Protein 4BTB (pdb70)

B-factor: mean 33.0, std 16.98, range [11.96, 115.43]

GO terms:
  GO:0004656 procollagen-proline 4-dioxygenase activity (F, IDA)
  GO:0004656 procollagen-proline 4-dioxygenase activity (F, TAS)
  GO:0005783 endoplasmic reticulum (C, TAS)
  GO:0005788 endoplasmic reticulum lumen (C, TAS)
  GO:0042802 identical protein binding (F, IPI)
  GO:0005515 protein binding (F, IPI)
  GO:0005783 endoplasmic reticulum (C, IDA)
  GO:0016020 membrane (C, HDA)

Foldseek 3Di:
DCVVVVVVLVVVVVVLVVVLVVLVVQLVVQVVVLVVVLVVVVVVVVVVVVVVPVDPDPPVVVVVVVCCVPPVVVVSVCSVPDHSCVRSVVSCVVSCVSDDDPVVVLVVLVVVVVVCVVVVPAPCCVAQQNDPPRRRHDHAALVSLCVSLVSCVVVVNLVSVLRSLVVSVVRVVVPGDDDDDNLVSLVSNLVSCVVVPPLVVSLVSLVVSCVVPVVPPVSVVVNVVSVVPVD/DDDDPDDDD

Structure (mmCIF, N/CA/C/O backbone):
data_4BTB
#
_entry.id   4BTB
#
_cell.length_a   76.930
_cell.length_b   53.043
_cell.length_c   79.928
_cell.angle_alpha   90.00
_cell.angle_beta   95.84
_cell.angle_gamma   90.00
#
_symmetry.space_group_name_H-M   'C 1 2 1'
#
loop_
_entity.id
_entity.type
_entity.pdbx_description
1 polymer 'PROLYL 4-HYDROXYLASE SUBUNIT ALPHA-1'
2 polymer 'POLY PROLINE PEPTIDE'
3 water water
#
loop_
_atom_site.group_PDB
_atom_site.id
_atom_site.type_symbol
_atom_site.label_atom_id
_atom_site.label_alt_id
_atom_site.label_comp_id
_atom_site.label_asym_id
_atom_site.label_entity_id
_atom_site.label_seq_id
_atom_site.pdbx_PDB_ins_code
_atom_site.Cartn_x
_atom_site.Cartn_y
_atom_site.Cartn_z
_atom_site.occupancy
_atom_site.B_iso_or_equiv
_atom_site.auth_seq_id
_atom_site.auth_comp_id
_atom_site.auth_asym_id
_atom_site.auth_atom_id
_atom_site.pdbx_PDB_model_num
ATOM 1 N N . PRO A 1 3 ? 32.603 55.917 35.442 1.00 62.25 2 PRO A N 1
ATOM 2 C CA . PRO A 1 3 ? 31.574 54.914 35.738 1.00 58.87 2 PRO A CA 1
ATOM 3 C C . PRO A 1 3 ? 30.592 55.407 36.799 1.00 60.56 2 PRO A C 1
ATOM 4 O O . PRO A 1 3 ? 29.451 55.759 36.497 1.00 59.30 2 PRO A O 1
ATOM 8 N N . GLY A 1 4 ? 31.035 55.427 38.046 1.00 57.84 3 GLY A N 1
ATOM 9 C CA . GLY A 1 4 ? 30.232 56.005 39.100 1.00 56.37 3 GLY A CA 1
ATOM 10 C C . GLY A 1 4 ? 30.644 57.447 39.309 1.00 54.18 3 GLY A C 1
ATOM 11 O O . GLY A 1 4 ? 30.359 58.038 40.356 1.00 49.89 3 GLY A O 1
ATOM 12 N N . PHE A 1 5 ? 31.318 58.019 38.312 1.00 41.88 4 PHE A N 1
ATOM 13 C CA . PHE A 1 5 ? 31.894 59.356 38.461 1.00 37.33 4 PHE A CA 1
ATOM 14 C C . PHE A 1 5 ? 30.858 60.447 38.774 1.00 31.03 4 PHE A C 1
ATOM 15 O O . PHE A 1 5 ? 30.995 61.196 39.739 1.00 33.00 4 PHE A O 1
ATOM 23 N N . PHE A 1 6 ? 29.835 60.540 37.937 1.00 37.45 5 PHE A N 1
ATOM 24 C CA . PHE A 1 6 ? 28.855 61.611 38.057 1.00 39.27 5 PHE A CA 1
ATOM 25 C C . PHE A 1 6 ? 27.995 61.437 39.289 1.00 42.20 5 PHE A C 1
ATOM 26 O O . PHE A 1 6 ? 27.576 62.416 39.907 1.00 49.46 5 PHE A O 1
ATOM 34 N N . THR A 1 7 ? 27.747 60.191 39.668 1.00 44.66 6 THR A N 1
ATOM 35 C CA . THR A 1 7 ? 27.044 59.939 40.917 1.00 50.98 6 THR A CA 1
ATOM 36 C C . THR A 1 7 ? 27.857 60.468 42.097 1.00 45.65 6 THR A C 1
ATOM 37 O O . THR A 1 7 ? 27.287 60.960 43.073 1.00 47.00 6 THR A O 1
ATOM 41 N N . SER A 1 8 ? 29.184 60.387 42.002 1.00 39.81 7 SER A N 1
ATOM 42 C CA . SER A 1 8 ? 30.056 60.852 43.087 1.00 41.72 7 SER A CA 1
ATOM 43 C C . SER A 1 8 ? 30.009 62.371 43.275 1.00 34.29 7 SER A C 1
ATOM 44 O O . SER A 1 8 ? 30.078 62.874 44.398 1.00 32.14 7 SER A O 1
ATOM 47 N N . ILE A 1 9 ? 29.886 63.103 42.176 1.00 33.56 8 ILE A N 1
ATOM 48 C CA . ILE A 1 9 ? 29.639 64.540 42.262 1.00 36.33 8 ILE A CA 1
ATOM 49 C C . ILE A 1 9 ? 28.356 64.806 43.049 1.00 35.73 8 ILE A C 1
ATOM 50 O O . ILE A 1 9 ? 28.326 65.643 43.969 1.00 25.96 8 ILE A O 1
ATOM 55 N N . GLY A 1 10 ? 27.295 64.085 42.687 1.00 29.83 9 GLY A N 1
ATOM 56 C CA . GLY A 1 10 ? 26.045 64.170 43.419 1.00 27.08 9 GLY A CA 1
ATOM 57 C C . GLY A 1 10 ? 26.270 63.926 44.903 1.00 27.75 9 GLY A C 1
ATOM 58 O O . GLY A 1 10 ? 25.692 64.627 45.755 1.00 26.80 9 GLY A O 1
ATOM 59 N N . GLN A 1 11 ? 27.122 62.948 45.219 1.00 24.52 10 GLN A N 1
ATOM 60 C CA . GLN A 1 11 ? 27.420 62.609 46.615 1.00 27.64 10 GLN A CA 1
ATOM 61 C C . GLN A 1 11 ? 28.054 63.751 47.394 1.00 21.35 10 GLN A C 1
ATOM 62 O O . GLN A 1 11 ? 27.685 63.997 48.539 1.00 25.13 10 GLN A O 1
ATOM 68 N N A MET A 1 12 ? 29.031 64.425 46.792 0.73 22.82 11 MET A N 1
ATOM 69 N N B MET A 1 12 ? 29.021 64.426 46.782 0.27 23.53 11 MET A N 1
ATOM 70 C CA A MET A 1 12 ? 29.742 65.494 47.497 0.73 23.64 11 MET A CA 1
ATOM 71 C CA B MET A 1 12 ? 29.740 65.495 47.465 0.27 24.14 11 MET A CA 1
ATOM 72 C C A MET A 1 12 ? 28.789 66.635 47.826 0.73 21.22 11 MET A C 1
ATOM 73 C C B MET A 1 12 ? 28.806 66.647 47.810 0.27 22.03 11 MET A C 1
ATOM 74 O O A MET A 1 12 ? 28.831 67.179 48.924 0.73 23.34 11 MET A O 1
ATOM 75 O O B MET A 1 12 ? 28.877 67.206 48.902 0.27 22.38 11 MET A O 1
ATOM 84 N N . THR A 1 13 ? 27.924 66.985 46.875 1.00 21.07 12 THR A N 1
ATOM 85 C CA . THR A 1 13 ? 26.891 67.990 47.117 1.00 19.01 12 THR A CA 1
ATOM 86 C C . THR A 1 13 ? 25.969 67.578 48.265 1.00 19.58 12 THR A C 1
ATOM 87 O O . THR A 1 13 ? 25.661 68.382 49.139 1.00 23.88 12 THR A O 1
ATOM 91 N N . ASP A 1 14 ? 25.536 66.326 48.280 1.00 19.44 13 ASP A N 1
ATOM 92 C CA . ASP A 1 14 ? 24.741 65.860 49.407 1.00 19.86 13 ASP A CA 1
ATOM 93 C C . ASP A 1 14 ? 25.525 65.973 50.727 1.00 19.48 13 ASP A C 1
ATOM 94 O O . ASP A 1 14 ? 24.967 66.350 51.760 1.00 24.05 13 ASP A O 1
ATOM 99 N N . LEU A 1 15 ? 26.814 65.659 50.691 1.00 19.29 14 LEU A N 1
ATOM 100 C CA . LEU A 1 15 ? 27.647 65.715 51.908 1.00 17.97 14 LEU A CA 1
ATOM 101 C C . LEU A 1 15 ? 27.764 67.132 52.461 1.00 18.39 14 LEU A C 1
ATOM 102 O O . LEU A 1 15 ? 27.740 67.345 53.663 1.00 16.61 14 LEU A O 1
ATOM 107 N N . ILE A 1 16 ? 27.876 68.104 51.570 1.00 18.31 15 ILE A N 1
ATOM 108 C CA . ILE A 1 16 ? 27.961 69.506 51.967 1.00 17.69 15 ILE A CA 1
ATOM 109 C C . ILE A 1 16 ? 26.720 69.911 52.759 1.00 19.22 15 ILE A C 1
ATOM 110 O O . ILE A 1 16 ? 26.803 70.618 53.767 1.00 22.50 15 ILE A O 1
ATOM 115 N N . HIS A 1 17 ? 25.560 69.438 52.328 1.00 17.52 16 HIS A N 1
ATOM 116 C CA . HIS A 1 17 ? 24.331 69.759 53.067 1.00 19.11 16 HIS A CA 1
ATOM 117 C C . HIS A 1 17 ? 24.207 68.953 54.349 1.00 19.63 16 HIS A C 1
ATOM 118 O O . HIS A 1 17 ? 23.731 69.452 55.373 1.00 19.19 16 HIS A O 1
ATOM 125 N N . THR A 1 18 ? 24.662 67.713 54.306 1.00 19.69 17 THR A N 1
ATOM 126 C CA . THR A 1 18 ? 24.721 66.913 55.519 1.00 21.10 17 THR A CA 1
ATOM 127 C C . THR A 1 18 ? 25.583 67.574 56.595 1.00 23.18 17 THR A C 1
ATOM 128 O O . THR A 1 18 ? 25.237 67.577 57.778 1.00 19.83 17 THR A O 1
ATOM 132 N N . GLU A 1 19 ? 26.716 68.125 56.186 1.00 18.19 18 GLU A N 1
ATOM 133 C CA . GLU A 1 19 ? 27.642 68.718 57.133 1.00 15.47 18 GLU A CA 1
ATOM 134 C C . GLU A 1 19 ? 27.018 69.953 57.779 1.00 17.09 18 GLU A C 1
ATOM 135 O O . GLU A 1 19 ? 27.207 70.209 58.965 1.00 16.36 18 GLU A O 1
ATOM 141 N N . LYS A 1 20 ? 26.262 70.721 57.003 1.00 14.37 19 LYS A N 1
ATOM 142 C CA . LYS A 1 20 ? 25.553 71.872 57.551 1.00 22.89 19 LYS A CA 1
ATOM 143 C C . LYS A 1 20 ? 24.606 71.421 58.672 1.00 21.55 19 LYS A C 1
ATOM 144 O O . LYS A 1 20 ? 24.533 72.068 59.726 1.00 19.21 19 LYS A O 1
ATOM 150 N N . ASP A 1 21 ? 23.913 70.301 58.457 1.00 20.18 20 ASP A N 1
ATOM 151 C CA . ASP A 1 21 ? 23.025 69.721 59.481 1.00 17.68 20 ASP A CA 1
ATOM 1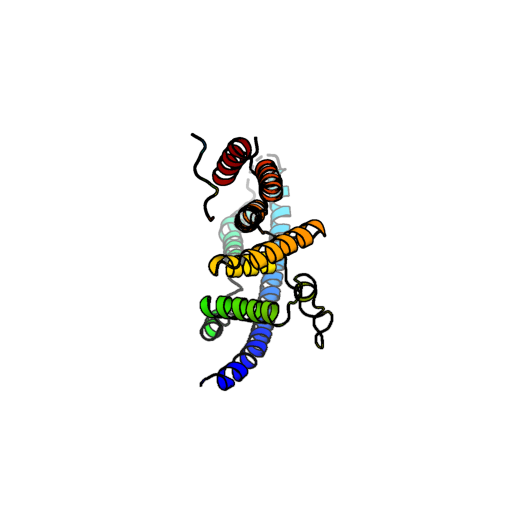52 C C . ASP A 1 21 ? 23.790 69.255 60.731 1.00 18.13 20 ASP A C 1
ATOM 153 O O . ASP A 1 21 ? 23.288 69.348 61.857 1.00 22.14 20 ASP A O 1
ATOM 158 N N . LEU A 1 22 ? 25.010 68.769 60.533 1.00 19.79 21 LEU A N 1
ATOM 159 C CA . LEU A 1 22 ? 25.830 68.360 61.672 1.00 19.60 21 LEU A CA 1
ATOM 160 C C . LEU A 1 22 ? 26.212 69.563 62.526 1.00 18.28 21 LEU A C 1
ATOM 161 O O . LEU A 1 22 ? 26.251 69.474 63.763 1.00 17.58 21 LEU A O 1
ATOM 166 N N . VAL A 1 23 ? 26.498 70.682 61.872 1.00 14.86 22 VAL A N 1
ATOM 167 C CA . VAL A 1 23 ? 26.809 71.912 62.590 1.00 14.92 22 VAL A CA 1
ATOM 168 C C . VAL A 1 23 ? 25.605 72.384 63.392 1.00 21.31 22 VAL A C 1
ATOM 169 O O . VAL A 1 23 ? 25.749 72.781 64.548 1.00 19.05 22 VAL A O 1
ATOM 173 N N . THR A 1 24 ? 24.415 72.285 62.807 1.00 17.16 23 THR A N 1
ATOM 174 C CA . THR A 1 24 ? 23.205 72.629 63.537 1.00 21.03 23 THR A CA 1
ATOM 175 C C . THR A 1 24 ? 23.070 71.785 64.792 1.00 24.87 23 THR A C 1
ATOM 176 O O . THR A 1 24 ? 22.822 72.310 65.893 1.00 21.32 23 THR A O 1
ATOM 180 N N . SER A 1 25 ? 23.273 70.481 64.625 1.00 20.58 24 SER A N 1
ATOM 181 C CA . SER A 1 25 ? 23.252 69.545 65.736 1.00 17.76 24 SER A CA 1
ATOM 182 C C . SER A 1 25 ? 24.345 69.865 66.770 1.00 19.81 24 SER A C 1
ATOM 183 O O . SER A 1 25 ? 24.097 69.840 67.982 1.00 19.39 24 SER A O 1
ATOM 186 N N . LEU A 1 26 ? 25.545 70.178 66.294 1.00 18.30 25 LEU A N 1
ATOM 187 C CA . LEU A 1 26 ? 26.647 70.542 67.186 1.00 18.66 25 LEU A CA 1
ATOM 188 C C . LEU A 1 26 ? 26.295 71.776 68.007 1.00 17.68 25 LEU A C 1
ATOM 189 O O . LEU A 1 26 ? 26.601 71.843 69.208 1.00 16.74 25 LEU A O 1
ATOM 194 N N . LYS A 1 27 ? 25.677 72.762 67.364 1.00 13.54 26 LYS A N 1
ATOM 195 C CA . LYS A 1 27 ? 25.271 73.978 68.066 1.00 20.26 26 LYS A CA 1
ATOM 196 C C . LYS A 1 27 ? 24.191 73.706 69.125 1.00 21.23 26 LYS A C 1
ATOM 197 O O . LYS A 1 27 ? 24.158 74.363 70.175 1.00 21.24 26 LYS A O 1
ATOM 203 N N . ASP A 1 28 ? 23.317 72.741 68.859 1.00 18.14 27 ASP A N 1
ATOM 204 C CA . ASP A 1 28 ? 22.333 72.323 69.858 1.00 17.67 27 ASP A CA 1
ATOM 205 C C . ASP A 1 28 ? 23.021 71.692 71.064 1.00 17.46 27 ASP A C 1
ATOM 206 O O . ASP A 1 28 ? 22.671 71.978 72.214 1.00 17.08 27 ASP A O 1
ATOM 211 N N . TYR A 1 29 ? 23.992 70.824 70.801 1.00 16.00 28 TYR A N 1
ATOM 212 C CA . TYR A 1 29 ? 24.788 70.217 71.866 1.00 17.05 28 TYR A CA 1
ATOM 213 C C . TYR A 1 29 ? 25.463 71.280 72.722 1.00 16.31 28 TYR A C 1
ATOM 214 O O . TYR A 1 29 ? 25.447 71.216 73.959 1.00 17.01 28 TYR A O 1
ATOM 223 N N . ILE A 1 30 ? 26.060 72.268 72.069 1.00 13.95 29 ILE A N 1
ATOM 224 C CA . ILE A 1 30 ? 26.719 73.355 72.794 1.00 13.77 29 ILE A CA 1
ATOM 225 C C . ILE A 1 30 ? 25.752 74.073 73.747 1.00 20.71 29 ILE A C 1
ATOM 226 O O . ILE A 1 30 ? 26.071 74.279 74.924 1.00 18.62 29 ILE A O 1
ATOM 231 N N . LYS A 1 31 ? 24.567 74.434 73.255 1.00 19.51 30 LYS A N 1
ATOM 232 C CA . LYS A 1 31 ? 23.589 75.112 74.104 1.00 21.92 30 LYS A CA 1
ATOM 233 C C . LYS A 1 31 ? 23.214 74.261 75.317 1.00 18.32 30 LYS A C 1
ATOM 234 O O . LYS A 1 31 ? 23.097 74.775 76.446 1.00 18.59 30 LYS A O 1
ATOM 240 N N . ALA A 1 32 ? 23.035 72.962 75.086 1.00 13.83 31 ALA A N 1
ATOM 241 C CA . ALA A 1 32 ? 22.683 72.034 76.155 1.00 19.36 31 ALA A CA 1
ATOM 242 C C . ALA A 1 32 ? 23.790 71.939 77.223 1.00 20.51 31 ALA A C 1
ATOM 243 O O . ALA A 1 32 ? 23.505 71.947 78.446 1.00 15.44 31 ALA A O 1
ATOM 245 N N . GLU A 1 33 ? 25.043 71.859 76.779 1.00 16.98 32 GLU A N 1
ATOM 246 C CA . GLU A 1 33 ? 26.182 71.844 77.703 1.00 19.93 32 GLU A CA 1
ATOM 247 C C . GLU A 1 33 ? 26.339 73.161 78.444 1.00 16.62 32 GLU A C 1
ATOM 248 O O . GLU A 1 33 ? 26.632 73.166 79.645 1.00 16.86 32 GLU A O 1
ATOM 254 N N . GLU A 1 34 ? 26.164 74.281 77.744 1.00 15.74 33 GLU A N 1
ATOM 255 C CA . GLU A 1 34 ? 26.250 75.602 78.387 1.00 20.17 33 GLU A CA 1
ATOM 256 C C . GLU A 1 34 ? 25.223 75.727 79.505 1.00 17.29 33 GLU A C 1
ATOM 257 O O . GLU A 1 34 ? 25.509 76.241 80.610 1.00 15.56 33 GLU A O 1
ATOM 263 N N . ASP A 1 35 ? 24.012 75.278 79.212 1.00 13.36 34 ASP A N 1
ATOM 264 C CA . ASP A 1 35 ? 22.926 75.321 80.192 1.00 19.15 34 ASP A CA 1
ATOM 265 C C . ASP A 1 35 ? 23.214 74.434 81.409 1.00 19.47 34 ASP A C 1
ATOM 266 O O . ASP A 1 35 ? 22.990 74.838 82.551 1.00 19.61 34 ASP A O 1
ATOM 271 N N . LYS A 1 36 ? 23.725 73.236 81.159 1.00 17.68 35 LYS A N 1
ATOM 272 C CA . LYS A 1 36 ? 24.083 72.307 82.229 1.00 20.20 35 LYS A CA 1
ATOM 273 C C . LYS A 1 36 ? 25.189 72.908 83.078 1.00 19.07 35 LYS A C 1
ATOM 274 O O . LYS A 1 36 ? 25.128 72.877 84.306 1.00 14.68 35 LYS A O 1
ATOM 280 N N . LEU A 1 37 ? 26.201 73.467 82.420 1.00 15.43 36 LEU A N 1
ATOM 281 C CA . LEU A 1 37 ? 27.308 74.076 83.139 1.00 19.77 36 LEU A CA 1
ATOM 282 C C . LEU A 1 37 ? 26.869 75.298 83.955 1.00 16.12 36 LEU A C 1
ATOM 283 O O . LEU A 1 37 ? 27.355 75.500 85.071 1.00 18.08 36 LEU A O 1
ATOM 288 N N 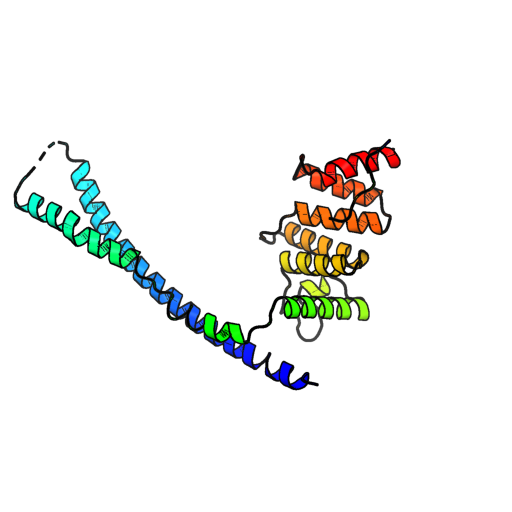. GLU A 1 38 ? 25.954 76.113 83.431 1.00 14.70 37 GLU A N 1
ATOM 289 C CA . GLU A 1 38 ? 25.492 77.265 84.207 1.00 19.38 37 GLU A CA 1
ATOM 290 C C . GLU A 1 38 ? 24.793 76.803 85.476 1.00 17.80 37 GLU A C 1
ATOM 291 O O . GLU A 1 38 ? 24.980 77.384 86.552 1.00 17.95 37 GLU A O 1
ATOM 297 N N . GLN A 1 39 ? 24.011 75.738 85.361 1.00 15.63 38 GLN A N 1
ATOM 298 C CA . GLN A 1 39 ? 23.348 75.169 86.544 1.00 18.23 38 GLN A CA 1
ATOM 299 C C . GLN A 1 39 ? 24.339 74.653 87.600 1.00 20.44 38 GLN A C 1
ATOM 300 O O . GLN A 1 39 ? 24.176 74.888 88.799 1.00 15.01 38 GLN A O 1
ATOM 306 N N . ILE A 1 40 ? 25.358 73.940 87.156 1.00 15.55 39 ILE A N 1
ATOM 307 C CA . ILE A 1 40 ? 26.393 73.434 88.059 1.00 12.94 39 ILE A CA 1
ATOM 308 C C . ILE A 1 40 ? 27.184 74.570 88.705 1.00 15.96 39 ILE A C 1
ATOM 309 O O . ILE A 1 40 ? 27.494 74.514 89.895 1.00 14.64 39 ILE A O 1
ATOM 314 N N . LYS A 1 41 ? 27.507 75.610 87.939 1.00 17.22 40 LYS A N 1
ATOM 315 C CA . LYS A 1 41 ? 28.193 76.777 88.513 1.00 17.84 40 LYS A CA 1
ATOM 316 C C . LYS A 1 41 ? 27.396 77.455 89.630 1.00 19.21 40 LYS A C 1
ATOM 317 O O . LYS A 1 41 ? 27.959 77.809 90.676 1.00 16.28 40 LYS A O 1
ATOM 323 N N . LYS A 1 42 ? 26.094 77.648 89.420 1.00 18.34 41 LYS A N 1
ATOM 324 C CA . LYS A 1 42 ? 25.262 78.250 90.458 1.00 21.50 41 LYS A CA 1
ATOM 325 C C . LYS A 1 42 ? 25.206 77.346 91.683 1.00 15.96 41 LYS A C 1
ATOM 326 O O . LYS A 1 42 ? 25.172 77.830 92.816 1.00 19.91 41 LYS A O 1
ATOM 332 N N . TRP A 1 43 ? 25.207 76.033 91.452 1.00 17.38 42 TRP A N 1
ATOM 333 C CA . TRP A 1 43 ? 25.146 75.049 92.543 1.00 19.96 42 TRP A CA 1
ATOM 334 C C . TRP A 1 43 ? 26.444 75.080 93.346 1.00 16.56 42 TRP A C 1
ATOM 335 O O . TRP A 1 43 ? 26.438 75.110 94.589 1.00 18.47 42 TRP A O 1
ATOM 346 N N . ALA A 1 44 ? 27.556 75.054 92.615 1.00 16.62 43 ALA A N 1
ATOM 347 C CA . ALA A 1 44 ? 28.888 75.146 93.194 1.00 17.69 43 ALA A CA 1
ATOM 348 C C . ALA A 1 44 ? 29.072 76.436 93.992 1.00 17.77 43 ALA A C 1
ATOM 349 O O . ALA A 1 44 ? 29.725 76.433 95.046 1.00 15.25 43 ALA A O 1
ATOM 351 N N . GLU A 1 45 ? 28.508 77.534 93.493 1.00 14.64 44 GLU A N 1
ATOM 352 C CA . GLU A 1 45 ? 28.603 78.811 94.197 1.00 17.73 44 GLU A CA 1
ATOM 353 C C . GLU A 1 45 ? 27.916 78.724 95.562 1.00 19.39 44 GLU A C 1
ATOM 354 O O . GLU A 1 45 ? 28.454 79.192 96.574 1.00 17.67 44 GLU A O 1
ATOM 360 N N . LYS A 1 46 ? 26.720 78.139 95.591 1.00 19.01 45 LYS A N 1
ATOM 361 C CA . LYS A 1 46 ? 25.991 77.985 96.847 1.00 19.11 45 LYS A CA 1
ATOM 362 C C . LYS A 1 46 ? 26.776 77.124 97.842 1.00 19.82 45 LYS A C 1
ATOM 363 O O . LYS A 1 46 ? 26.925 77.481 99.018 1.00 15.44 45 LYS A O 1
ATOM 369 N N . LEU A 1 47 ? 27.277 75.997 97.360 1.00 17.06 46 LEU A N 1
ATOM 370 C CA . LEU A 1 47 ? 28.061 75.086 98.175 1.00 19.44 46 LEU A CA 1
ATOM 371 C C . LEU A 1 47 ? 29.375 75.719 98.619 1.00 20.47 46 LEU A C 1
ATOM 372 O O . LEU A 1 47 ? 29.873 75.427 99.695 1.00 20.86 46 LEU A O 1
ATOM 377 N N . ASP A 1 48 ? 29.939 76.576 97.776 1.00 16.26 47 ASP A N 1
ATOM 378 C CA . ASP A 1 48 ? 31.174 77.263 98.120 1.00 20.50 47 ASP A CA 1
ATOM 379 C C . ASP A 1 48 ? 30.912 78.180 99.311 1.00 18.93 47 ASP A C 1
ATOM 380 O O . ASP A 1 48 ? 31.714 78.238 100.252 1.00 17.01 47 ASP A O 1
ATOM 385 N N . ARG A 1 49 ? 29.777 78.873 99.298 1.00 17.86 48 ARG A N 1
ATOM 386 C CA . ARG A 1 49 ? 29.446 79.758 100.406 1.00 21.98 48 ARG A CA 1
ATOM 387 C C . ARG A 1 49 ? 29.229 78.949 101.684 1.00 20.26 48 ARG A C 1
ATOM 388 O O . ARG A 1 49 ? 29.736 79.313 102.746 1.00 19.41 48 ARG A O 1
ATOM 396 N N . LEU A 1 50 ? 28.503 77.836 101.578 1.00 17.82 49 LEU A N 1
ATOM 397 C CA . LEU A 1 50 ? 28.204 77.020 102.761 1.00 18.32 49 LEU A CA 1
ATOM 398 C C . LEU A 1 50 ? 29.435 76.380 103.370 1.00 20.11 49 LEU A C 1
ATOM 399 O O . LEU A 1 50 ? 29.629 76.405 104.586 1.00 17.35 49 LEU A O 1
ATOM 404 N N . THR A 1 51 ? 30.272 75.788 102.534 1.00 15.52 50 THR A N 1
ATOM 405 C CA . THR A 1 51 ? 31.441 75.093 103.055 1.00 18.78 50 THR A CA 1
ATOM 406 C C . THR A 1 51 ? 32.503 76.042 103.602 1.00 20.95 50 THR A C 1
ATOM 407 O O . THR A 1 51 ? 33.194 75.713 104.573 1.00 24.06 50 THR A O 1
ATOM 411 N N . SER A 1 52 ? 32.639 77.216 102.996 1.00 16.34 51 SER A N 1
ATOM 412 C CA . SER A 1 52 ? 33.630 78.193 103.461 1.00 19.45 51 SER A CA 1
ATOM 413 C C . SER A 1 52 ? 33.285 78.690 104.860 1.00 22.22 51 SER A C 1
ATOM 414 O O . SER A 1 52 ? 34.154 78.815 105.720 1.00 24.48 51 SER A O 1
ATOM 417 N N . THR A 1 53 ? 32.009 78.984 105.070 1.00 23.61 52 THR A N 1
ATOM 418 C CA . THR A 1 53 ? 31.513 79.414 106.367 1.00 23.56 52 THR A CA 1
ATOM 419 C C . THR A 1 53 ? 31.676 78.345 107.437 1.00 30.43 52 THR A C 1
AT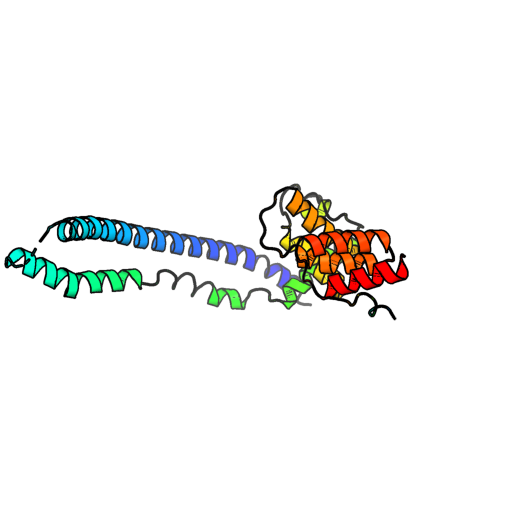OM 420 O O . THR A 1 53 ? 32.102 78.640 108.556 1.00 30.05 52 THR A O 1
ATOM 424 N N . ALA A 1 54 ? 31.341 77.105 107.093 1.00 24.06 53 ALA A N 1
ATOM 425 C CA . ALA A 1 54 ? 31.422 75.992 108.042 1.00 25.92 53 ALA A CA 1
ATOM 426 C C . ALA A 1 54 ? 32.854 75.673 108.497 1.00 32.55 53 ALA A C 1
ATOM 427 O O . ALA A 1 54 ? 33.072 75.221 109.636 1.00 26.57 53 ALA A O 1
ATOM 429 N N . THR A 1 55 ? 33.832 75.904 107.626 1.00 30.62 54 THR A N 1
ATOM 430 C CA . THR A 1 55 ? 35.206 75.516 107.944 1.00 34.66 54 THR A CA 1
ATOM 431 C C . THR A 1 55 ? 36.032 76.575 108.666 1.00 37.07 54 THR A C 1
ATOM 432 O O . THR A 1 55 ? 36.956 76.225 109.391 1.00 40.64 54 THR A O 1
ATOM 436 N N . LYS A 1 56 ? 35.731 77.857 108.474 1.00 45.67 55 LYS A N 1
ATOM 437 C CA . LYS A 1 56 ? 36.487 78.884 109.193 1.00 54.56 55 LYS A CA 1
ATOM 438 C C . LYS A 1 56 ? 35.915 79.107 110.596 1.00 63.67 55 LYS A C 1
ATOM 439 O O . LYS A 1 56 ? 36.181 80.122 111.240 1.00 70.47 55 LYS A O 1
ATOM 445 N N . ASP A 1 57 ? 35.142 78.130 111.063 1.00 66.29 56 ASP A N 1
ATOM 446 C CA . ASP A 1 57 ? 34.547 78.147 112.397 1.00 69.08 56 ASP A CA 1
ATOM 447 C C . ASP A 1 57 ? 35.269 77.148 113.307 1.00 67.26 56 ASP A C 1
ATOM 448 O O . ASP A 1 57 ? 35.184 75.941 113.097 1.00 70.43 56 ASP A O 1
ATOM 453 N N . PRO A 1 58 ? 35.984 77.653 114.326 1.00 69.60 57 PRO A N 1
ATOM 454 C CA . PRO A 1 58 ? 36.779 76.787 115.207 1.00 67.13 57 PRO A CA 1
ATOM 455 C C . PRO A 1 58 ? 35.915 75.942 116.138 1.00 66.30 57 PRO A C 1
ATOM 456 O O . PRO A 1 58 ? 36.435 75.515 117.170 1.00 65.43 57 PRO A O 1
ATOM 460 N N . GLY A 1 63 ? 26.511 70.747 115.852 1.00 38.84 62 GLY A N 1
ATOM 461 C CA . GLY A 1 63 ? 25.824 69.727 116.620 1.00 32.85 62 GLY A CA 1
ATOM 462 C C . GLY A 1 63 ? 24.349 70.054 116.810 1.00 32.63 62 GLY A C 1
ATOM 463 O O . GLY A 1 63 ? 23.553 69.197 117.191 1.00 34.25 62 GLY A O 1
ATOM 464 N N . HIS A 1 64 ? 23.982 71.304 116.549 1.00 35.73 63 HIS A N 1
ATOM 465 C CA . HIS A 1 64 ? 22.599 71.740 116.725 1.00 31.25 63 HIS A CA 1
ATOM 466 C C . HIS A 1 64 ? 21.737 70.968 115.741 1.00 25.08 63 HIS A C 1
ATOM 467 O O . HIS A 1 64 ? 22.167 70.754 114.616 1.00 23.57 63 HIS A O 1
ATOM 474 N N . PRO A 1 65 ? 20.539 70.524 116.172 1.00 28.53 64 PRO A N 1
ATOM 475 C CA . PRO A 1 65 ? 19.735 69.644 115.316 1.00 33.11 64 PRO A CA 1
ATOM 476 C C . PRO A 1 65 ? 19.349 70.247 113.966 1.00 20.62 64 PRO A C 1
ATOM 477 O O . PRO A 1 65 ? 19.241 69.483 113.021 1.00 23.04 64 PRO A O 1
ATOM 481 N N . VAL A 1 66 ? 19.177 71.564 113.859 1.00 25.21 65 VAL A N 1
ATOM 482 C CA . VAL A 1 66 ? 18.987 72.177 112.531 1.00 20.08 65 VAL A CA 1
ATOM 483 C C . VAL A 1 66 ? 20.224 72.007 111.632 1.00 22.42 65 VAL A C 1
ATOM 484 O O . VAL A 1 66 ? 20.114 71.539 110.485 1.00 19.15 65 VAL A O 1
ATOM 488 N N . ASN A 1 67 ? 21.402 72.381 112.138 1.00 23.96 66 ASN A N 1
ATOM 489 C CA . ASN A 1 67 ? 22.625 72.252 111.328 1.00 23.53 66 ASN A CA 1
ATOM 490 C C . ASN A 1 67 ? 22.942 70.808 111.010 1.00 19.10 66 ASN A C 1
ATOM 491 O O . ASN A 1 67 ? 23.404 70.509 109.919 1.00 17.32 66 ASN A O 1
ATOM 496 N N . ALA A 1 68 ? 22.695 69.923 111.969 1.00 18.67 67 ALA A N 1
ATOM 497 C CA . ALA A 1 68 ? 22.928 68.495 111.783 1.00 22.94 67 ALA A CA 1
ATOM 498 C C . ALA A 1 68 ? 22.026 67.955 110.689 1.00 19.71 67 ALA A C 1
ATOM 499 O O . ALA A 1 68 ? 22.483 67.260 109.805 1.00 17.86 67 ALA A O 1
ATOM 501 N N . PHE A 1 69 ? 20.744 68.289 110.739 1.00 16.74 68 PHE A N 1
ATOM 502 C CA . PHE A 1 69 ? 19.839 67.897 109.661 1.00 15.72 68 PHE A CA 1
ATOM 503 C C . PHE A 1 69 ? 20.274 68.436 108.299 1.00 14.69 68 PHE A C 1
ATOM 504 O O . PHE A 1 69 ? 20.296 67.696 107.310 1.00 13.91 68 PHE A O 1
ATOM 512 N N . LYS A 1 70 ? 20.577 69.726 108.227 1.00 15.25 69 LYS A N 1
ATOM 513 C CA . LYS A 1 70 ? 21.016 70.317 106.958 1.00 14.03 69 LYS A CA 1
ATOM 514 C C . LYS A 1 70 ? 22.273 69.628 106.417 1.00 13.56 69 LYS A C 1
ATOM 515 O O . LYS A 1 70 ? 22.358 69.354 105.214 1.00 14.72 69 LYS A O 1
ATOM 521 N N . LEU A 1 71 ? 23.245 69.360 107.297 1.00 14.32 70 LEU A N 1
ATOM 522 C CA . LEU A 1 71 ? 24.468 68.680 106.874 1.00 15.61 70 LEU A CA 1
ATOM 523 C C . LEU A 1 71 ? 24.213 67.248 106.398 1.00 16.44 70 LEU A C 1
ATOM 524 O O . LEU A 1 71 ? 24.663 66.888 105.327 1.00 16.05 70 LEU A O 1
ATOM 529 N N . MET A 1 72 ? 23.494 66.441 107.186 1.00 15.59 71 MET A N 1
ATOM 530 C CA . MET A 1 72 ? 23.193 65.051 106.804 1.00 15.70 71 MET A CA 1
ATOM 531 C C . MET A 1 72 ? 22.499 64.974 105.462 1.00 14.23 71 MET A C 1
ATOM 532 O O . MET A 1 72 ? 22.830 64.129 104.629 1.00 16.42 71 MET A O 1
ATOM 537 N N . LYS A 1 73 ? 21.510 65.842 105.266 1.00 12.83 72 LYS A N 1
ATOM 538 C CA . LYS A 1 73 ? 20.762 65.838 104.024 1.00 13.95 72 LYS A CA 1
ATOM 539 C C . LYS A 1 73 ? 21.614 66.301 102.844 1.00 14.50 72 LYS A C 1
ATOM 540 O O . LYS A 1 73 ? 21.543 65.748 101.731 1.00 12.94 72 LYS A O 1
ATOM 546 N N . ARG A 1 74 ? 22.451 67.303 103.074 1.00 14.20 73 ARG A N 1
ATOM 547 C CA . ARG A 1 74 ? 23.300 67.781 101.987 1.00 13.04 73 ARG A CA 1
ATOM 548 C C . ARG A 1 74 ? 24.278 66.694 101.560 1.00 17.47 73 ARG A C 1
ATOM 549 O O . ARG A 1 74 ? 24.427 66.414 100.369 1.00 17.74 73 ARG A O 1
ATOM 557 N N . LEU A 1 75 ? 24.930 66.059 102.526 1.00 16.97 74 LEU A N 1
ATOM 558 C CA . LEU A 1 75 ? 25.883 65.002 102.199 1.00 17.94 74 LEU A CA 1
ATOM 559 C C . LEU A 1 75 ? 25.210 63.777 101.602 1.00 19.0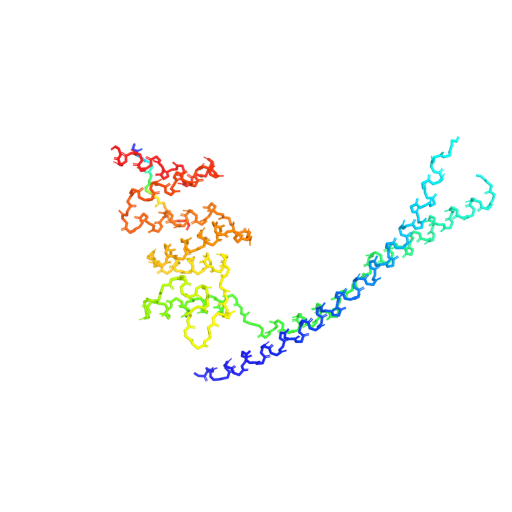0 74 LEU A C 1
ATOM 560 O O . LEU A 1 75 ? 25.639 63.261 100.567 1.00 22.11 74 LEU A O 1
ATOM 565 N N . ASN A 1 76 ? 24.164 63.296 102.259 1.00 15.99 75 ASN A N 1
ATOM 566 C CA . ASN A 1 76 ? 23.493 62.091 101.797 1.00 15.81 75 ASN A CA 1
ATOM 567 C C . ASN A 1 76 ? 22.723 62.314 100.511 1.00 23.23 75 ASN A C 1
ATOM 568 O O . ASN A 1 76 ? 22.825 61.525 99.582 1.00 22.98 75 ASN A O 1
ATOM 573 N N . THR A 1 77 ? 21.938 63.384 100.457 1.00 16.60 76 THR A N 1
ATOM 574 C CA . THR A 1 77 ? 21.028 63.563 99.317 1.00 19.03 76 THR A CA 1
ATOM 575 C C . THR A 1 77 ? 21.514 64.549 98.258 1.00 17.51 76 THR A C 1
ATOM 576 O O . THR A 1 77 ? 21.623 64.210 97.069 1.00 18.17 76 THR A O 1
ATOM 580 N N . GLU A 1 78 ? 21.824 65.768 98.675 1.00 19.39 77 GLU A N 1
ATOM 581 C CA . GLU A 1 78 ? 22.141 66.814 97.713 1.00 19.56 77 GLU A CA 1
ATOM 582 C C . GLU A 1 78 ? 23.384 66.520 96.864 1.00 17.90 77 GLU A C 1
ATOM 583 O O . GLU A 1 78 ? 23.389 66.786 95.655 1.00 15.29 77 GLU A O 1
ATOM 589 N N . TRP A 1 79 ? 24.430 65.968 97.473 1.00 12.94 78 TRP A N 1
ATOM 590 C CA . TRP A 1 79 ? 25.620 65.616 96.689 1.00 17.99 78 TRP A CA 1
ATOM 591 C C . TRP A 1 79 ? 25.372 64.507 95.660 1.00 17.17 78 TRP A C 1
ATOM 592 O O . TRP A 1 79 ? 26.017 64.484 94.608 1.00 17.47 78 TRP A O 1
ATOM 603 N N . SER A 1 80 ? 24.434 63.602 95.937 1.00 12.81 79 SER A N 1
ATOM 604 C CA . SER A 1 80 ? 24.057 62.608 94.940 1.00 16.65 79 SER A CA 1
ATOM 605 C C . SER A 1 80 ? 23.328 63.231 93.758 1.00 19.49 79 SER A C 1
ATOM 606 O O . SER A 1 80 ? 23.529 62.819 92.609 1.00 17.64 79 SER A O 1
ATOM 609 N N . GLU A 1 81 ? 22.465 64.209 94.017 1.00 13.85 80 GLU A N 1
ATOM 610 C CA . GLU A 1 81 ? 21.787 64.882 92.905 1.00 17.69 80 GLU A CA 1
ATOM 611 C C . GLU A 1 81 ? 22.773 65.684 92.059 1.00 17.64 80 GLU A C 1
ATOM 612 O O . GLU A 1 81 ? 22.655 65.735 90.832 1.00 13.01 80 GLU A O 1
ATOM 618 N N . LEU A 1 82 ? 23.722 66.337 92.715 1.00 15.38 81 LEU A N 1
ATOM 619 C CA . LEU A 1 82 ? 24.769 67.075 92.013 1.00 15.19 81 LEU A CA 1
ATOM 620 C C . LEU A 1 82 ? 25.616 66.121 91.164 1.00 13.63 81 LEU A C 1
ATOM 621 O O . LEU A 1 82 ? 25.923 66.416 90.005 1.00 15.12 81 LEU A O 1
ATOM 626 N N . GLU A 1 83 ? 25.973 64.970 91.728 1.00 13.99 82 GLU A N 1
ATOM 627 C CA . GLU A 1 83 ? 26.724 63.963 90.982 1.00 16.19 82 GLU A CA 1
ATOM 628 C C . GLU A 1 83 ? 25.967 63.496 89.732 1.00 19.78 82 GLU A C 1
ATOM 629 O O . GLU A 1 83 ? 26.550 63.340 88.661 1.00 16.19 82 GLU A O 1
ATOM 635 N N . ASN A 1 84 ? 24.667 63.263 89.871 1.00 15.26 83 ASN A N 1
ATOM 636 C CA . ASN A 1 84 ? 23.863 62.841 88.722 1.00 17.97 83 ASN A CA 1
ATOM 637 C C . ASN A 1 84 ? 23.891 63.867 87.582 1.00 16.77 83 ASN A C 1
ATOM 638 O O . ASN A 1 84 ? 23.958 63.504 86.390 1.00 19.65 83 ASN A O 1
ATOM 643 N N . LEU A 1 85 ? 23.869 65.142 87.946 1.00 13.02 84 LEU A N 1
ATOM 644 C CA . LEU A 1 85 ? 23.919 66.209 86.952 1.00 17.55 84 LEU A CA 1
ATOM 645 C C . LEU A 1 85 ? 25.288 66.305 86.269 1.00 20.72 84 LEU A C 1
ATOM 646 O O . LEU A 1 85 ? 25.375 66.425 85.050 1.00 15.14 84 LEU A O 1
ATOM 651 N N . VAL A 1 86 ? 26.356 66.252 87.055 1.00 16.62 85 VAL A N 1
ATOM 652 C CA . VAL A 1 86 ? 27.717 66.222 86.506 1.00 17.35 85 VAL A CA 1
ATOM 653 C C . VAL A 1 86 ? 27.896 65.086 85.488 1.00 16.04 85 VAL A C 1
ATOM 654 O O . VAL A 1 86 ? 28.488 65.273 84.427 1.00 17.36 85 VAL A O 1
ATOM 658 N N . LEU A 1 87 ? 27.378 63.910 85.813 1.00 14.56 86 LEU A N 1
ATOM 659 C CA . LEU A 1 87 ? 27.507 62.752 84.941 1.00 22.55 86 LEU A CA 1
ATOM 660 C C . LEU A 1 87 ? 26.559 62.747 83.742 1.00 22.36 86 LEU A C 1
ATOM 661 O O . LEU A 1 87 ? 26.736 61.946 82.839 1.00 20.27 86 LEU A O 1
ATOM 666 N N . LYS A 1 88 ? 25.547 63.605 83.746 1.00 18.19 87 LYS A N 1
ATOM 667 C CA . LYS A 1 88 ? 24.555 63.600 82.668 1.00 22.91 87 LYS A CA 1
ATOM 668 C C . LYS A 1 88 ? 25.167 63.964 81.312 1.00 17.32 87 LYS A C 1
ATOM 669 O O . LYS A 1 88 ? 25.738 65.046 81.14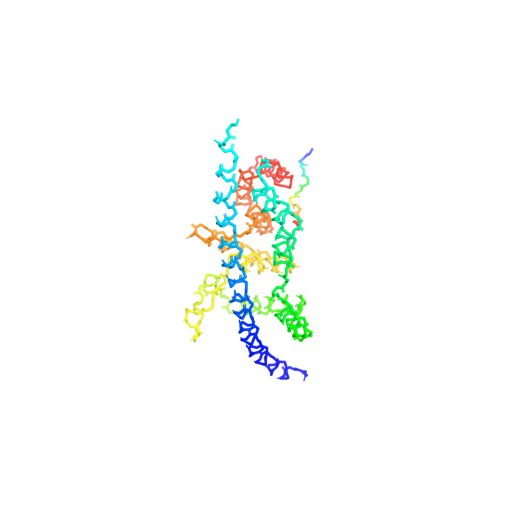4 1.00 21.60 87 LYS A O 1
ATOM 675 N N . ASP A 1 89 ? 25.037 63.067 80.338 1.00 18.63 88 ASP A N 1
ATOM 676 C CA . ASP A 1 89 ? 25.619 63.272 79.022 1.00 25.38 88 ASP A CA 1
ATOM 677 C C . ASP A 1 89 ? 24.679 64.129 78.169 1.00 30.45 88 ASP A C 1
ATOM 678 O O . ASP A 1 89 ? 23.481 63.844 78.087 1.00 29.28 88 ASP A O 1
ATOM 683 N N . MET A 1 90 ? 25.208 65.187 77.558 1.00 18.60 89 MET A N 1
ATOM 684 C CA . MET A 1 90 ? 24.397 66.058 76.704 1.00 21.11 89 MET A CA 1
ATOM 685 C C . MET A 1 90 ? 24.643 65.806 75.211 1.00 25.06 89 MET A C 1
ATOM 686 O O . MET A 1 90 ? 24.057 66.483 74.365 1.00 20.59 89 MET A O 1
ATOM 691 N N . SER A 1 91 ? 25.519 64.859 74.887 1.00 21.67 90 SER A N 1
ATOM 692 C CA . SER A 1 91 ? 25.978 64.701 73.509 1.00 23.37 90 SER A CA 1
ATOM 693 C C . SER A 1 91 ? 25.332 63.557 72.717 1.00 25.96 90 SER A C 1
ATOM 694 O O . SER A 1 91 ? 25.682 63.355 71.558 1.00 27.69 90 SER A O 1
ATOM 697 N N A ASP A 1 92 ? 24.406 62.819 73.334 0.66 22.95 91 ASP A N 1
ATOM 698 N N B ASP A 1 92 ? 24.405 62.830 73.339 0.34 22.94 91 ASP A N 1
ATOM 699 C CA A ASP A 1 92 ? 23.789 61.668 72.667 0.66 23.91 91 ASP A CA 1
ATOM 700 C CA B ASP A 1 92 ? 23.776 61.670 72.701 0.34 27.00 91 ASP A CA 1
ATOM 701 C C A ASP A 1 92 ? 23.231 62.006 71.293 0.66 27.15 91 ASP A C 1
ATOM 702 C C B ASP A 1 92 ? 23.182 61.970 71.325 0.34 27.43 91 ASP A C 1
ATOM 703 O O A ASP A 1 92 ? 23.537 61.330 70.309 0.66 27.54 91 ASP A O 1
ATOM 704 O O B ASP A 1 92 ? 23.426 61.235 70.368 0.34 27.81 91 ASP A O 1
ATOM 713 N N . GLY A 1 93 ? 22.405 63.045 71.230 1.00 28.24 92 GLY A N 1
ATOM 714 C CA . GLY A 1 93 ? 21.752 63.409 69.974 1.00 28.69 92 GLY A CA 1
ATOM 715 C C . GLY A 1 93 ? 22.768 63.708 68.883 1.00 19.91 92 GLY A C 1
ATOM 716 O O . GLY A 1 93 ? 22.657 63.210 67.761 1.00 20.05 92 GLY A O 1
ATOM 717 N N . PHE A 1 94 ? 23.771 64.512 69.217 1.00 20.25 93 PHE A N 1
ATOM 718 C CA . PHE A 1 94 ? 24.794 64.869 68.249 1.00 23.84 93 PHE A CA 1
ATOM 719 C C . PHE A 1 94 ? 25.592 63.643 67.805 1.00 22.99 93 PHE A C 1
ATOM 720 O O . PHE A 1 94 ? 25.759 63.399 66.607 1.00 17.56 93 PHE A O 1
ATOM 728 N N . ILE A 1 95 ? 26.070 62.871 68.775 1.00 20.14 94 ILE A N 1
ATOM 729 C CA . ILE A 1 95 ? 26.881 61.693 68.479 1.00 21.38 94 ILE A CA 1
ATOM 730 C C . ILE A 1 95 ? 26.108 60.629 67.687 1.00 25.37 94 ILE A C 1
ATOM 731 O O . ILE A 1 95 ? 26.665 59.996 66.770 1.00 20.11 94 ILE A O 1
ATOM 736 N N . SER A 1 96 ? 24.828 60.446 68.018 1.00 22.21 95 SER A N 1
ATOM 737 C CA . SER A 1 96 ? 23.980 59.530 67.258 1.00 23.37 95 SER A CA 1
ATOM 738 C C . SER A 1 96 ? 23.886 59.927 65.787 1.00 25.09 95 SER A C 1
ATOM 739 O O . SER A 1 96 ? 24.038 59.088 64.906 1.00 21.53 95 SER A O 1
ATOM 742 N N . ASN A 1 97 ? 23.615 61.197 65.516 1.00 20.96 96 ASN A N 1
ATOM 743 C CA A ASN A 1 97 ? 23.522 61.646 64.131 0.57 23.73 96 ASN A CA 1
ATOM 744 C CA B ASN A 1 97 ? 23.536 61.683 64.135 0.43 24.17 96 ASN A CA 1
ATOM 745 C C . ASN A 1 97 ? 24.848 61.536 63.380 1.00 18.50 96 ASN A C 1
ATOM 746 O O . ASN A 1 97 ? 24.869 61.063 62.245 1.00 20.31 96 ASN A O 1
ATOM 755 N N . LEU A 1 98 ? 25.938 61.979 64.010 1.00 17.58 97 LEU A N 1
ATOM 756 C CA . LEU A 1 98 ? 27.269 61.893 63.411 1.00 16.28 97 LEU A CA 1
ATOM 757 C C . LEU A 1 98 ? 27.614 60.453 63.041 1.00 16.65 97 LEU A C 1
ATOM 758 O O . LEU A 1 98 ? 28.105 60.186 61.940 1.00 17.57 97 LEU A O 1
ATOM 763 N N . THR A 1 99 ? 27.341 59.527 63.954 1.00 18.16 98 THR A N 1
ATOM 764 C CA . THR A 1 99 ? 27.604 58.117 63.709 1.00 19.75 98 THR A CA 1
ATOM 765 C C . THR A 1 99 ? 26.837 57.588 62.495 1.00 21.61 98 THR A C 1
ATOM 766 O O . THR A 1 99 ? 27.417 56.924 61.640 1.00 23.76 98 THR A O 1
ATOM 770 N N . ILE A 1 100 ? 25.548 57.904 62.414 1.00 21.18 99 ILE A N 1
ATOM 771 C CA . ILE A 1 100 ? 24.756 57.538 61.239 1.00 22.19 99 ILE A CA 1
ATOM 772 C C . ILE A 1 100 ? 25.322 58.181 59.956 1.00 20.80 99 ILE A C 1
ATOM 773 O O . ILE A 1 100 ? 25.522 57.500 58.952 1.00 21.62 99 ILE A O 1
ATOM 778 N N . GLN A 1 101 ? 25.581 59.482 59.992 1.00 18.96 100 GLN A N 1
ATOM 779 C CA . GLN A 1 101 ? 26.089 60.183 58.806 1.00 19.95 100 GLN A CA 1
ATOM 780 C C . GLN A 1 101 ? 27.467 59.711 58.323 1.00 21.53 100 GLN A C 1
ATOM 781 O O . GLN A 1 101 ? 27.724 59.699 57.112 1.00 18.10 100 GLN A O 1
ATOM 787 N N . ARG A 1 102 ? 28.340 59.317 59.252 1.00 19.09 101 ARG A N 1
ATOM 788 C CA . ARG A 1 102 ? 29.702 58.887 58.896 1.00 22.99 101 ARG A CA 1
ATOM 789 C C . ARG A 1 102 ? 29.734 57.694 57.942 1.00 23.06 101 ARG A C 1
ATOM 790 O O . ARG A 1 102 ? 30.714 57.500 57.222 1.00 24.23 101 ARG A O 1
ATOM 798 N N . GLN A 1 103 ? 28.657 56.914 57.923 1.00 20.30 102 GLN A N 1
ATOM 799 C CA . GLN A 1 103 ? 28.556 55.754 57.043 1.00 22.29 102 GLN A CA 1
ATOM 800 C C . GLN A 1 103 ? 28.756 56.180 55.592 1.00 21.89 102 GLN A C 1
ATOM 801 O O . GLN A 1 103 ? 29.214 55.399 54.772 1.00 24.79 102 GLN A O 1
ATOM 807 N N . TYR A 1 104 ? 28.396 57.418 55.284 1.00 20.44 103 TYR A N 1
ATOM 808 C CA . TYR A 1 104 ? 28.478 57.925 53.914 1.00 20.68 103 TYR A CA 1
ATOM 809 C C . TYR A 1 104 ? 29.668 58.863 53.684 1.00 22.67 103 TYR A C 1
ATOM 810 O O . TYR A 1 104 ? 29.809 59.424 52.609 1.00 20.20 103 TYR A O 1
ATOM 819 N N . PHE A 1 105 ? 30.509 59.036 54.700 1.00 19.49 104 PHE A N 1
ATOM 820 C CA . PHE A 1 105 ? 31.672 5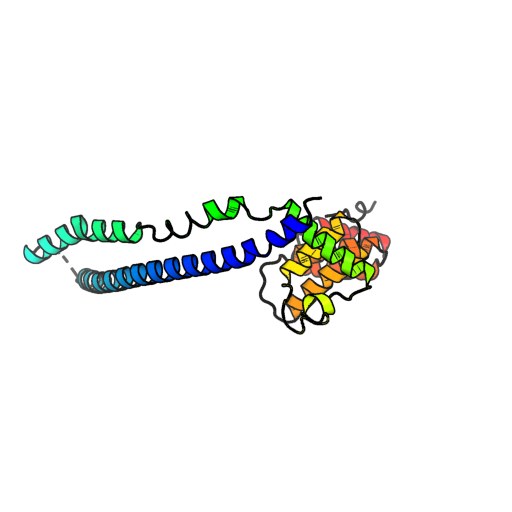9.932 54.604 1.00 17.22 104 PHE A CA 1
ATOM 821 C C . PHE A 1 105 ? 32.802 59.334 53.756 1.00 18.90 104 PHE A C 1
ATOM 822 O O . PHE A 1 105 ? 32.960 58.124 53.677 1.00 18.26 104 PHE A O 1
ATOM 830 N N . PRO A 1 106 ? 33.622 60.194 53.145 1.00 17.21 105 PRO A N 1
ATOM 831 C CA . PRO A 1 106 ? 34.847 59.675 52.535 1.00 23.54 105 PRO A CA 1
ATOM 832 C C . PRO A 1 106 ? 35.744 59.065 53.601 1.00 19.38 105 PRO A C 1
ATOM 833 O O . PRO A 1 106 ? 35.609 59.409 54.781 1.00 22.58 105 PRO A O 1
ATOM 837 N N . ASN A 1 107 ? 36.651 58.185 53.194 1.00 20.25 106 ASN A N 1
ATOM 838 C CA . ASN A 1 107 ? 37.542 57.511 54.130 1.00 23.44 106 ASN A CA 1
ATOM 839 C C . ASN A 1 107 ? 39.004 57.904 53.892 1.00 21.76 106 ASN A C 1
ATOM 840 O O . ASN A 1 107 ? 39.273 58.834 53.128 1.00 20.60 106 ASN A O 1
ATOM 845 N N . ASP A 1 108 ? 39.943 57.211 54.534 1.00 28.55 107 ASP A N 1
ATOM 846 C CA . ASP A 1 108 ? 41.360 57.582 54.417 1.00 30.03 107 ASP A CA 1
ATOM 847 C C . ASP A 1 108 ? 41.867 57.520 52.978 1.00 27.99 107 ASP A C 1
ATOM 848 O O . ASP A 1 108 ? 42.692 58.340 52.569 1.00 27.65 107 ASP A O 1
ATOM 853 N N . GLU A 1 109 ? 41.385 56.536 52.225 1.00 27.06 108 GLU A N 1
ATOM 854 C CA . GLU A 1 109 ? 41.790 56.342 50.835 1.00 28.96 108 GLU A CA 1
ATOM 855 C C . GLU A 1 109 ? 41.274 57.485 49.967 1.00 27.35 108 GLU A C 1
ATOM 856 O O . GLU A 1 109 ? 41.943 57.920 49.025 1.00 25.34 108 GLU A O 1
ATOM 862 N N . ASP A 1 110 ? 40.073 57.958 50.280 1.00 23.87 109 ASP A N 1
ATOM 863 C CA . ASP A 1 110 ? 39.498 59.095 49.575 1.00 22.38 109 ASP A CA 1
ATOM 864 C C . ASP A 1 110 ? 40.288 60.371 49.854 1.00 18.68 109 ASP A C 1
ATOM 865 O O . ASP A 1 110 ? 40.494 61.197 48.965 1.00 16.95 109 ASP A O 1
ATOM 870 N N . GLN A 1 111 ? 40.716 60.540 51.101 1.00 16.15 110 GLN A N 1
ATOM 871 C CA . GLN A 1 111 ? 41.484 61.726 51.484 1.00 15.29 110 GLN A CA 1
ATOM 872 C C . GLN A 1 111 ? 42.837 61.744 50.786 1.00 18.95 110 GLN A C 1
ATOM 873 O O . GLN A 1 111 ? 43.271 62.786 50.259 1.00 17.17 110 GLN A O 1
ATOM 879 N N . VAL A 1 112 ? 43.502 60.589 50.767 1.00 15.84 111 VAL A N 1
ATOM 880 C CA . VAL A 1 112 ? 44.750 60.471 50.035 1.00 18.27 111 VAL A CA 1
ATOM 881 C C . VAL A 1 112 ? 44.512 60.687 48.536 1.00 17.58 111 VAL A C 1
ATOM 882 O O . VAL A 1 112 ? 45.286 61.376 47.879 1.00 17.71 111 VAL A O 1
ATOM 886 N N . GLY A 1 113 ? 43.438 60.119 47.999 1.00 18.28 112 GLY A N 1
ATOM 887 C CA . GLY A 1 113 ? 43.117 60.336 46.596 1.00 20.15 112 GLY A CA 1
ATOM 888 C C . GLY A 1 113 ? 42.989 61.816 46.253 1.00 20.09 112 GLY A C 1
ATOM 889 O O . GLY A 1 113 ? 43.463 62.273 45.213 1.00 18.97 112 GLY A O 1
ATOM 890 N N . ALA A 1 114 ? 42.353 62.576 47.133 1.00 18.63 113 ALA A N 1
ATOM 891 C CA . ALA A 1 114 ? 42.147 64.000 46.880 1.00 15.85 113 ALA A CA 1
ATOM 892 C C . ALA A 1 114 ? 43.450 64.774 46.965 1.00 23.94 113 ALA A C 1
ATOM 893 O O . ALA A 1 114 ? 43.650 65.743 46.234 1.00 15.90 113 ALA A O 1
ATOM 895 N N . ALA A 1 115 ? 44.315 64.367 47.893 1.00 15.15 114 ALA A N 1
ATOM 896 C CA . ALA A 1 115 ? 45.618 64.993 48.033 1.00 17.71 114 ALA A CA 1
ATOM 897 C C . ALA A 1 115 ? 46.426 64.777 46.749 1.00 21.53 114 ALA A C 1
ATOM 898 O O . ALA A 1 115 ? 47.057 65.707 46.226 1.00 17.04 114 ALA A O 1
ATOM 900 N N . LYS A 1 116 ? 46.384 63.554 46.226 1.00 17.91 115 LYS A N 1
ATOM 901 C CA . LYS A 1 116 ? 47.093 63.261 44.983 1.00 19.67 115 LYS A CA 1
ATOM 902 C C . LYS A 1 116 ? 46.514 64.064 43.819 1.00 21.72 115 LYS A C 1
ATOM 903 O O . LYS A 1 116 ? 47.254 64.560 42.980 1.00 21.29 115 LYS A O 1
ATOM 909 N N . ALA A 1 117 ? 45.194 64.208 43.769 1.00 22.64 116 ALA A N 1
ATOM 910 C CA . ALA A 1 117 ? 44.594 64.981 42.683 1.00 26.92 116 ALA A CA 1
ATOM 911 C C . ALA A 1 117 ? 45.035 66.452 42.741 1.00 20.09 116 ALA A C 1
ATOM 912 O O . ALA A 1 117 ? 45.234 67.087 41.713 1.00 21.80 116 ALA A O 1
ATOM 914 N N . LEU A 1 118 ? 45.187 66.991 43.947 1.00 18.47 117 LEU A N 1
ATOM 915 C CA . LEU A 1 118 ? 45.672 68.361 44.099 1.00 18.23 117 LEU A CA 1
ATOM 916 C C . LEU A 1 118 ? 47.112 68.456 43.615 1.00 26.71 117 LEU A C 1
ATOM 917 O O . LEU A 1 118 ? 47.485 69.403 42.900 1.00 20.38 117 LEU A O 1
ATOM 922 N N . LEU A 1 119 ? 47.929 67.487 44.021 1.00 19.31 118 LEU A N 1
ATOM 923 C CA . LEU A 1 119 ? 49.328 67.452 43.587 1.00 22.64 118 LEU A CA 1
ATOM 924 C C . LEU A 1 119 ? 49.437 67.289 42.066 1.00 22.57 118 LEU A C 1
ATOM 925 O O . LEU A 1 119 ? 50.310 67.888 41.431 1.00 23.83 118 LEU A O 1
ATOM 930 N N . ARG A 1 120 ? 48.560 66.480 41.483 1.00 23.09 119 ARG A N 1
ATOM 931 C CA . ARG A 1 120 ? 48.567 66.302 40.027 1.00 25.23 119 ARG A CA 1
ATOM 932 C C . ARG A 1 120 ? 48.286 67.618 39.301 1.00 25.96 119 ARG A C 1
ATOM 933 O O . ARG A 1 120 ? 48.975 67.966 38.348 1.00 27.78 119 ARG A O 1
ATOM 941 N N . LEU A 1 121 ? 47.270 68.341 39.765 1.00 29.73 120 LEU A N 1
ATOM 942 C CA . LEU A 1 121 ? 46.943 69.667 39.248 1.00 28.45 120 LEU A CA 1
ATOM 943 C C . LEU A 1 121 ? 48.129 70.616 39.379 1.00 25.94 120 LEU A C 1
ATOM 944 O O . LEU A 1 121 ? 48.433 71.378 38.476 1.00 27.76 120 LEU A O 1
ATOM 949 N N . GLN A 1 122 ? 48.776 70.591 40.534 1.00 26.54 121 GLN A N 1
ATOM 950 C CA . GLN A 1 122 ? 49.928 71.455 40.748 1.00 24.91 121 GLN A CA 1
ATOM 951 C C . GLN A 1 122 ? 51.026 71.145 39.746 1.00 36.57 121 GLN A C 1
ATOM 952 O O . GLN A 1 122 ? 51.604 72.052 39.137 1.00 34.34 121 GLN A O 1
ATOM 958 N N . ASP A 1 123 ? 51.313 69.861 39.572 1.00 27.16 122 ASP A N 1
ATOM 959 C CA . ASP A 1 123 ? 52.383 69.447 38.668 1.00 29.25 122 ASP A CA 1
ATOM 960 C C . ASP A 1 123 ? 52.043 69.812 37.213 1.00 35.37 122 ASP A C 1
ATOM 961 O O . ASP A 1 123 ? 52.901 70.249 36.462 1.00 37.15 122 ASP A O 1
ATOM 966 N N . THR A 1 124 ? 50.776 69.660 36.839 1.00 31.34 123 THR A N 1
ATOM 967 C CA . THR A 1 124 ? 50.321 69.923 35.468 1.00 40.07 123 THR A CA 1
ATOM 968 C C . THR A 1 124 ? 50.469 71.390 35.086 1.00 36.02 123 THR A C 1
ATOM 969 O O . THR A 1 124 ? 50.936 71.713 34.012 1.00 37.35 123 THR A O 1
ATOM 973 N N . TYR A 1 125 ? 50.064 72.281 35.980 1.00 40.02 124 TYR A N 1
ATOM 974 C CA . TYR A 1 125 ? 50.078 73.700 35.668 1.00 39.12 124 TYR A CA 1
ATOM 975 C C . TYR A 1 125 ? 51.248 74.424 36.312 1.00 39.40 124 TYR A C 1
ATOM 976 O O . TYR A 1 125 ? 51.296 75.655 36.294 1.00 40.37 124 TYR A O 1
ATOM 985 N N . ASN A 1 126 ? 52.180 73.654 36.872 1.00 37.00 125 ASN A N 1
ATOM 986 C CA . ASN A 1 126 ? 53.383 74.208 37.500 1.00 40.04 125 ASN A CA 1
ATOM 987 C C . ASN A 1 126 ? 53.038 75.282 38.516 1.00 36.24 125 ASN A C 1
ATOM 988 O O . ASN A 1 126 ? 53.644 76.354 38.527 1.00 39.58 125 ASN A O 1
ATOM 993 N N . LEU A 1 127 ? 52.055 74.981 39.358 1.00 33.35 126 LEU A N 1
ATOM 994 C CA . LEU A 1 127 ? 51.521 75.948 40.308 1.00 35.93 126 LEU A CA 1
ATOM 995 C C . LEU A 1 127 ? 52.442 76.063 41.508 1.00 37.69 126 LEU A C 1
ATOM 996 O O . LEU A 1 127 ? 52.961 75.063 41.997 1.00 35.07 126 LEU A O 1
ATOM 1001 N N . ASP A 1 128 ? 52.647 77.278 41.993 1.00 35.89 127 ASP A N 1
ATOM 1002 C CA . ASP A 1 128 ? 53.464 77.408 43.182 1.00 39.27 127 ASP A CA 1
ATOM 1003 C C . ASP A 1 128 ? 52.615 77.159 44.427 1.00 35.85 127 ASP A C 1
ATOM 1004 O O . ASP A 1 128 ? 51.390 77.319 44.413 1.00 35.83 127 ASP A O 1
ATOM 1009 N N A THR A 1 129 ? 53.315 76.818 45.490 0.35 28.33 128 THR A N 1
ATOM 1010 N N B THR A 1 129 ? 53.256 76.707 45.507 0.65 24.60 128 THR A N 1
ATOM 1011 C CA A THR A 1 129 ? 52.743 76.353 46.721 0.35 26.39 128 THR A CA 1
ATOM 1012 C CA B THR A 1 129 ? 52.538 76.337 46.720 0.65 21.86 128 THR A CA 1
ATOM 1013 C C A THR A 1 129 ? 51.966 77.435 47.468 0.35 21.63 128 THR A C 1
ATOM 1014 C C B THR A 1 129 ? 51.827 77.506 47.368 0.65 21.69 128 THR A C 1
ATOM 1015 O O A THR A 1 129 ? 50.911 77.171 48.040 0.35 21.43 128 THR A O 1
ATOM 1016 O O B THR A 1 129 ? 50.691 77.367 47.811 0.65 22.79 128 THR A O 1
ATOM 1023 N N . ASP A 1 130 ? 52.495 78.652 47.455 1.00 23.76 129 ASP A N 1
ATOM 1024 C CA . ASP A 1 130 ? 51.878 79.776 48.147 1.00 32.00 129 ASP A CA 1
ATOM 1025 C C . ASP A 1 130 ? 50.596 80.199 47.434 1.00 34.96 129 ASP A C 1
ATOM 1026 O O . ASP A 1 130 ? 49.611 80.557 48.078 1.00 37.17 129 ASP A O 1
ATOM 1031 N N . THR A 1 131 ? 50.600 80.118 46.107 1.00 30.99 130 THR A N 1
ATOM 1032 C CA . THR A 1 131 ? 49.403 80.409 45.320 1.00 38.08 130 THR A CA 1
ATOM 1033 C C . THR A 1 131 ? 48.250 79.456 45.657 1.00 37.15 130 THR A C 1
ATOM 1034 O O . THR A 1 131 ? 47.105 79.880 45.826 1.00 38.56 130 THR A O 1
ATOM 1038 N N . ILE A 1 132 ? 48.563 78.171 45.761 1.00 32.59 131 ILE A N 1
ATOM 1039 C CA . ILE A 1 132 ? 47.578 77.173 46.151 1.00 30.89 131 ILE A CA 1
ATOM 1040 C C . ILE A 1 132 ? 47.126 77.381 47.591 1.00 29.27 131 ILE A C 1
ATOM 1041 O O . ILE A 1 132 ? 45.934 77.322 47.892 1.00 29.44 131 ILE A O 1
ATOM 1046 N N . SER A 1 133 ? 48.078 77.615 48.488 1.00 21.94 132 SER A N 1
ATOM 1047 C CA . SER A 1 133 ? 47.769 77.633 49.911 1.00 24.20 132 SER A CA 1
ATOM 1048 C C . SER A 1 133 ? 46.952 78.847 50.339 1.00 25.06 132 SER A C 1
ATOM 1049 O O . SER A 1 133 ? 46.109 78.744 51.231 1.00 23.97 132 SER A O 1
ATOM 1052 N N . LYS A 1 134 ? 47.218 79.990 49.716 1.00 35.03 133 LYS A N 1
ATOM 1053 C CA . LYS A 1 134 ? 46.675 81.257 50.188 1.00 42.84 133 LYS A CA 1
ATOM 1054 C C . LYS A 1 134 ? 45.380 81.627 49.470 1.00 45.69 133 LYS A C 1
ATOM 1055 O O . LYS A 1 134 ? 44.929 82.768 49.546 1.00 45.67 133 LYS A O 1
ATOM 1061 N N . GLY A 1 135 ? 44.781 80.654 48.788 1.00 40.54 134 GLY A N 1
ATOM 1062 C CA . GLY A 1 135 ? 43.558 80.886 48.044 1.00 43.55 134 GLY A CA 1
ATOM 1063 C C . GLY A 1 135 ? 43.711 81.926 46.950 1.00 51.39 134 GLY A C 1
ATOM 1064 O O . GLY A 1 135 ? 42.889 82.828 46.823 1.00 52.33 134 GLY A O 1
ATOM 1065 N N . ASN A 1 136 ? 44.769 81.809 46.154 1.00 56.23 135 ASN A N 1
ATOM 1066 C CA . ASN A 1 136 ? 44.998 82.763 45.074 1.00 58.41 135 ASN A CA 1
ATOM 1067 C C . ASN A 1 136 ? 44.840 82.166 43.676 1.00 58.16 135 ASN A C 1
ATOM 1068 O O . ASN A 1 136 ? 45.227 82.779 42.683 1.00 59.27 135 ASN A O 1
ATOM 1073 N N . LEU A 1 137 ? 44.267 80.968 43.610 1.00 56.24 136 LEU A N 1
ATOM 1074 C CA . LEU A 1 137 ? 43.863 80.378 42.337 1.00 60.90 136 LEU A CA 1
ATOM 1075 C C . LEU A 1 137 ? 42.575 81.017 41.838 1.00 72.72 136 LEU A C 1
ATOM 1076 O O . LEU A 1 137 ? 41.633 81.199 42.613 1.00 74.30 136 LEU A O 1
ATOM 1081 N N . PRO A 1 138 ? 42.533 81.350 40.535 1.00 81.44 137 PRO A N 1
ATOM 1082 C CA . PRO A 1 138 ? 41.453 82.053 39.830 1.00 86.17 137 PRO A CA 1
ATOM 1083 C C . PRO A 1 138 ? 40.027 81.591 40.147 1.00 89.01 137 PRO A C 1
ATOM 1084 O O . PRO A 1 138 ? 39.807 80.440 40.542 1.00 82.14 137 PRO A O 1
ATOM 1088 N N . GLY A 1 139 ? 39.075 82.506 39.955 1.00 94.28 138 GLY A N 1
ATOM 1089 C CA . GLY A 1 139 ? 37.664 82.255 40.199 1.00 99.27 138 GLY A CA 1
ATOM 1090 C C . GLY A 1 139 ? 37.312 82.301 41.672 1.00 101.42 138 GLY A C 1
ATOM 1091 O O . GLY A 1 139 ? 36.601 83.197 42.140 1.00 99.83 138 GLY A O 1
ATOM 1092 N N . VAL A 1 140 ? 37.817 81.310 42.398 1.00 104.21 139 VAL A N 1
ATOM 1093 C CA . VAL A 1 140 ? 37.681 81.231 43.845 1.00 106.52 139 VAL A CA 1
ATOM 1094 C C . VAL A 1 140 ? 38.838 82.025 44.491 1.00 105.36 139 VAL A C 1
ATOM 1095 O O . VAL A 1 140 ? 39.827 81.463 44.970 1.00 95.99 139 VAL A O 1
ATOM 1099 N N . LYS A 1 141 ? 38.702 83.352 44.458 1.00 112.09 140 LYS A N 1
ATOM 1100 C CA . LYS A 1 141 ? 39.748 84.276 44.907 1.00 109.43 140 LYS A CA 1
ATOM 1101 C C . LYS A 1 141 ? 39.653 84.604 46.398 1.00 110.46 140 LYS A C 1
ATOM 1102 O O . LYS A 1 141 ? 38.628 85.104 46.868 1.00 115.42 140 LYS A O 1
ATOM 1108 N N . HIS A 1 142 ? 40.738 84.331 47.123 1.00 104.25 141 HIS A N 1
ATOM 1109 C CA . HIS A 1 142 ? 40.830 84.584 48.563 1.00 98.01 141 HIS A CA 1
ATOM 1110 C C . HIS A 1 142 ? 39.731 83.858 49.342 1.00 88.82 141 HIS A C 1
ATOM 1111 O O . HIS A 1 142 ? 39.023 84.476 50.138 1.00 89.87 141 HIS A O 1
ATOM 1118 N N . LYS A 1 143 ? 39.593 82.552 49.118 1.00 77.69 142 LYS A N 1
ATOM 1119 C CA . LYS A 1 143 ? 38.515 81.794 49.750 1.00 69.34 142 LYS A CA 1
ATOM 1120 C C . LYS A 1 143 ? 38.947 80.615 50.626 1.00 69.02 142 LYS A C 1
ATOM 1121 O O . LYS A 1 143 ? 38.739 80.645 51.837 1.00 80.58 142 LYS A O 1
ATOM 1127 N N . SER A 1 144 ? 39.520 79.575 50.021 1.00 56.57 143 SER A N 1
ATOM 1128 C CA . SER A 1 144 ? 39.871 78.361 50.761 1.00 43.50 143 SER A CA 1
ATOM 1129 C C . SER A 1 144 ? 41.371 78.339 51.021 1.00 40.71 143 SER A C 1
ATOM 1130 O O . SER A 1 144 ? 42.169 78.407 50.087 1.00 49.61 143 SER A O 1
ATOM 1133 N N . PHE A 1 145 ? 41.751 78.261 52.290 1.00 36.00 144 PHE A N 1
ATOM 1134 C CA . PHE A 1 145 ? 43.160 78.317 52.666 1.00 32.55 144 PHE A CA 1
ATOM 1135 C C . PHE A 1 145 ? 43.617 76.972 53.211 1.00 29.84 144 PHE A C 1
ATOM 1136 O O . PHE A 1 145 ? 42.868 76.281 53.890 1.00 30.36 144 PHE A O 1
ATOM 1144 N N . LEU A 1 146 ? 44.856 76.605 52.914 1.00 26.22 145 LEU A N 1
ATOM 1145 C CA . LEU A 1 146 ? 45.455 75.412 53.498 1.00 22.34 145 LEU A CA 1
ATOM 1146 C C . LEU A 1 146 ? 46.208 75.766 54.784 1.00 22.69 145 LEU A C 1
ATOM 1147 O O . LEU A 1 146 ? 46.914 76.773 54.845 1.00 25.50 145 LEU A O 1
ATOM 1152 N N . THR A 1 147 ? 46.053 74.946 55.818 1.00 21.38 146 THR A N 1
ATOM 1153 C CA . THR A 1 147 ? 46.772 75.164 57.070 1.00 20.87 146 THR A CA 1
ATOM 1154 C C . THR A 1 147 ? 48.196 74.623 56.935 1.00 18.76 146 THR A C 1
ATOM 1155 O O . THR A 1 147 ? 48.538 73.982 55.930 1.00 18.19 146 THR A O 1
ATOM 1159 N N . ALA A 1 148 ? 49.025 74.900 57.938 1.00 17.88 147 ALA A N 1
ATOM 1160 C CA . ALA A 1 148 ? 50.399 74.410 57.948 1.00 21.04 147 ALA A CA 1
ATOM 1161 C C . ALA A 1 148 ? 50.372 72.892 57.948 1.00 17.83 147 ALA A C 1
ATOM 1162 O O . ALA A 1 148 ? 51.181 72.246 57.276 1.00 17.18 147 ALA A O 1
ATOM 1164 N N . GLU A 1 149 ? 49.428 72.324 58.701 1.00 16.55 148 GLU A N 1
ATOM 1165 C CA . GLU A 1 149 ? 49.262 70.880 58.735 1.00 16.35 148 GLU A CA 1
ATOM 1166 C C . GLU A 1 149 ? 48.809 70.289 57.389 1.00 21.18 148 GLU A C 1
ATOM 1167 O O . GLU A 1 149 ? 49.243 69.190 57.024 1.00 18.64 148 GLU A O 1
ATOM 1173 N N . ASP A 1 150 ? 47.930 70.999 56.675 1.00 17.81 149 ASP A N 1
ATOM 1174 C CA . ASP A 1 150 ? 47.518 70.594 55.324 1.00 15.94 149 ASP A CA 1
ATOM 1175 C C . ASP A 1 150 ? 48.753 70.550 54.418 1.00 15.11 149 ASP A C 1
ATOM 1176 O O . ASP A 1 150 ? 48.918 69.634 53.615 1.00 15.69 149 ASP A O 1
ATOM 1181 N N . CYS A 1 151 ? 49.600 71.567 54.528 1.00 14.95 150 CYS A N 1
ATOM 1182 C CA . CYS A 1 151 ? 50.833 71.638 53.735 1.00 21.37 150 CYS A CA 1
ATOM 1183 C C . CYS A 1 151 ? 51.771 70.469 54.038 1.00 14.38 150 CYS A C 1
ATOM 1184 O O . CYS A 1 151 ? 52.281 69.825 53.130 1.00 17.36 150 CYS A O 1
ATOM 1187 N N . PHE A 1 152 ? 51.972 70.193 55.321 1.00 17.66 151 PHE A N 1
ATOM 1188 C CA . PHE A 1 152 ? 52.762 69.041 55.759 1.00 20.53 151 PHE A CA 1
ATOM 1189 C C . PHE A 1 152 ? 52.180 67.750 55.187 1.00 21.82 151 PHE A C 1
ATOM 1190 O O . PHE A 1 152 ? 52.913 66.908 54.690 1.00 15.94 151 PHE A O 1
ATOM 1198 N N . GLU A 1 153 ? 50.861 67.585 55.266 1.00 14.77 152 GLU A N 1
ATOM 1199 C CA . GLU A 1 153 ? 50.223 66.378 54.761 1.00 15.20 152 GLU A CA 1
ATOM 1200 C C . GLU A 1 153 ? 50.444 66.212 53.254 1.00 16.13 152 GLU A C 1
ATOM 1201 O O . GLU A 1 153 ? 50.745 65.115 52.774 1.00 15.71 152 GLU A O 1
ATOM 1207 N N . LEU A 1 154 ? 50.313 67.299 52.502 1.00 15.09 153 LEU A N 1
ATOM 1208 C CA . LEU A 1 154 ? 50.504 67.213 51.060 1.00 15.50 153 LEU A CA 1
ATOM 1209 C C . LEU A 1 154 ? 51.966 66.849 50.750 1.00 17.89 153 LEU A C 1
ATOM 1210 O O . LEU A 1 154 ? 52.240 66.064 49.839 1.00 19.44 153 LEU A O 1
ATOM 1215 N N . GLY A 1 155 ? 52.888 67.431 51.514 1.00 16.92 154 GLY A N 1
ATOM 1216 C CA . GLY A 1 155 ? 54.298 67.142 51.363 1.00 15.32 154 GLY A CA 1
ATOM 1217 C C . GLY A 1 155 ? 54.614 65.678 51.599 1.00 15.13 154 GLY A C 1
ATOM 1218 O O . GLY A 1 155 ? 55.473 65.102 50.911 1.00 17.77 154 GLY A O 1
ATOM 1219 N N . LYS A 1 156 ? 53.939 65.088 52.584 1.00 15.08 155 LYS A N 1
ATOM 1220 C CA . LYS A 1 156 ? 54.111 63.675 52.899 1.00 19.02 155 LYS A CA 1
ATOM 1221 C C . LYS A 1 156 ? 53.505 62.758 51.845 1.00 20.42 155 LYS A C 1
ATOM 1222 O O . LYS A 1 156 ? 54.037 61.677 51.585 1.00 22.61 155 LYS A O 1
ATOM 1228 N N . VAL A 1 157 ? 52.393 63.172 51.237 1.00 17.09 156 VAL A N 1
ATOM 1229 C CA . VAL A 1 157 ? 51.871 62.413 50.103 1.00 19.86 156 VAL A CA 1
ATOM 1230 C C . VAL A 1 157 ? 52.871 62.457 48.937 1.00 23.79 156 VAL A C 1
ATOM 1231 O O . VAL A 1 157 ? 53.159 61.434 48.317 1.00 23.02 156 VAL A O 1
ATOM 1235 N N . ALA A 1 158 ? 53.413 63.637 48.657 1.00 17.65 157 ALA A N 1
ATOM 1236 C CA . ALA A 1 158 ? 54.419 63.767 47.614 1.00 22.03 157 ALA A CA 1
ATOM 1237 C C . ALA A 1 158 ? 55.599 62.846 47.937 1.00 21.16 157 ALA A C 1
ATOM 1238 O O . ALA A 1 158 ? 56.082 62.125 47.078 1.00 24.69 157 ALA A O 1
ATOM 1240 N N . TYR A 1 159 ? 56.009 62.846 49.200 1.00 18.98 158 TYR A N 1
ATOM 1241 C CA . TYR A 1 159 ? 57.120 62.017 49.666 1.00 20.43 158 TYR A CA 1
ATOM 1242 C C . TYR A 1 159 ? 56.915 60.525 49.412 1.00 25.52 158 TYR A C 1
ATOM 1243 O O . TYR A 1 159 ? 57.834 59.834 48.970 1.00 28.08 158 TYR A O 1
ATOM 1252 N N . THR A 1 160 ? 55.709 60.029 49.679 1.00 22.33 159 THR A N 1
ATOM 1253 C CA . THR A 1 160 ? 55.423 58.614 49.488 1.00 24.50 159 THR A CA 1
ATOM 1254 C C . THR A 1 160 ? 55.488 58.236 48.012 1.00 31.56 159 THR A C 1
ATOM 1255 O O . THR A 1 160 ? 55.745 57.084 47.667 1.00 27.68 159 THR A O 1
ATOM 1259 N N . GLU A 1 161 ? 55.251 59.208 47.142 1.00 30.62 160 GLU A N 1
ATOM 1260 C CA . GLU A 1 161 ? 55.313 58.966 45.703 1.00 32.44 160 GLU A CA 1
ATOM 1261 C C . GLU A 1 161 ? 56.698 59.251 45.144 1.00 33.56 160 GLU A C 1
ATOM 1262 O O . GLU A 1 161 ? 56.894 59.227 43.932 1.00 33.88 160 GLU A O 1
ATOM 1268 N N . ALA A 1 162 ? 57.642 59.546 46.037 1.00 22.77 161 ALA A N 1
ATOM 1269 C CA . ALA A 1 162 ? 59.025 59.831 45.667 1.00 30.12 161 ALA A CA 1
ATOM 1270 C C . ALA A 1 162 ? 59.177 61.105 44.843 1.00 31.05 161 ALA A C 1
ATOM 1271 O O . ALA A 1 162 ? 60.126 61.249 44.075 1.00 34.76 161 ALA A O 1
ATOM 1273 N N . ASP A 1 163 ? 58.242 62.035 45.003 1.00 27.54 162 ASP A N 1
ATOM 1274 C CA . ASP A 1 163 ? 58.402 63.353 44.399 1.00 27.48 162 ASP A CA 1
ATOM 1275 C C . ASP A 1 163 ? 59.079 64.280 45.402 1.00 21.05 162 ASP A C 1
ATOM 1276 O O . ASP A 1 163 ? 58.411 65.036 46.108 1.00 23.16 162 ASP A O 1
ATOM 1281 N N . TYR A 1 164 ? 60.406 64.233 45.453 1.00 23.89 163 TYR A N 1
ATOM 1282 C CA . TYR A 1 164 ? 61.151 64.989 46.457 1.00 20.66 163 TYR A CA 1
ATOM 1283 C C . TYR A 1 164 ? 61.139 66.477 46.170 1.00 20.78 163 TYR A C 1
ATOM 1284 O O . TYR A 1 164 ? 61.226 67.293 47.081 1.00 23.13 163 TYR A O 1
ATOM 1293 N N . TYR A 1 165 ? 60.998 66.831 44.900 1.00 24.12 164 TYR A N 1
ATOM 1294 C CA . TYR A 1 165 ? 60.850 68.228 44.529 1.00 21.81 164 TYR A CA 1
ATOM 1295 C C . TYR A 1 165 ? 59.613 68.868 45.184 1.00 27.70 164 TYR A C 1
ATOM 1296 O O . TYR A 1 165 ? 59.705 69.933 45.811 1.00 22.31 164 TYR A O 1
ATOM 1305 N N . HIS A 1 166 ? 58.456 68.232 45.047 1.00 22.95 165 HIS A N 1
ATOM 1306 C CA . HIS A 1 166 ? 57.258 68.788 45.677 1.00 26.27 165 HIS A CA 1
ATOM 1307 C C . HIS A 1 166 ? 57.203 68.557 47.184 1.00 19.85 165 HIS A C 1
ATOM 1308 O O . HIS A 1 16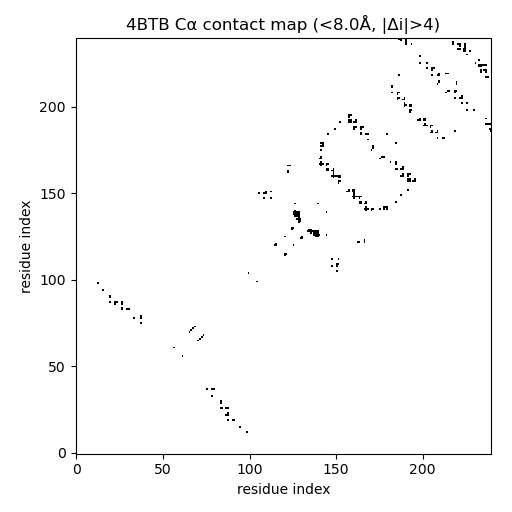6 ? 56.565 69.326 47.904 1.00 21.62 165 HIS A O 1
ATOM 1315 N N . THR A 1 167 ? 57.889 67.522 47.666 1.00 20.32 166 THR A N 1
ATOM 1316 C CA . THR A 1 167 ? 58.010 67.337 49.104 1.00 19.35 166 THR A CA 1
ATOM 1317 C C . THR A 1 167 ? 58.688 68.578 49.669 1.00 18.16 166 THR A C 1
ATOM 1318 O O . THR A 1 167 ? 58.204 69.183 50.624 1.00 21.43 166 THR A O 1
ATOM 1322 N N . GLU A 1 168 ? 59.801 68.966 49.059 1.00 18.63 167 GLU A N 1
ATOM 1323 C CA . GLU A 1 168 ? 60.535 70.150 49.503 1.00 19.38 167 GLU A CA 1
ATOM 1324 C C . GLU A 1 168 ? 59.663 71.415 49.489 1.00 20.71 167 GLU A C 1
ATOM 1325 O O . GLU A 1 168 ? 59.636 72.165 50.461 1.00 21.81 167 GLU A O 1
ATOM 1331 N N . LEU A 1 169 ? 58.935 71.640 48.397 1.00 17.77 168 LEU A N 1
ATOM 1332 C CA . LEU A 1 169 ? 58.123 72.846 48.271 1.00 22.20 168 LEU A CA 1
ATOM 1333 C C . LEU A 1 169 ? 57.035 72.912 49.335 1.00 18.93 168 LEU A C 1
ATOM 1334 O O . LEU A 1 169 ? 56.808 73.970 49.932 1.00 18.78 168 LEU A O 1
ATOM 1339 N N . TRP A 1 170 ? 56.359 71.788 49.571 1.00 16.70 169 TRP A N 1
ATOM 1340 C CA . TRP A 1 170 ? 55.260 71.780 50.541 1.00 15.68 169 TRP A CA 1
ATOM 1341 C C . TRP A 1 170 ? 55.750 71.899 51.987 1.00 17.94 169 TRP A C 1
ATOM 1342 O O . TRP A 1 170 ? 55.117 72.578 52.800 1.00 16.30 169 TRP A O 1
ATOM 1353 N N . MET A 1 171 ? 56.871 71.253 52.299 1.00 18.59 170 MET A N 1
ATOM 1354 C CA . MET A 1 171 ? 57.445 71.346 53.651 1.00 17.93 170 MET A CA 1
ATOM 1355 C C . MET A 1 171 ? 57.900 72.772 53.934 1.00 18.56 170 MET A C 1
ATOM 1356 O O . MET A 1 171 ? 57.799 73.255 55.065 1.00 16.17 170 MET A O 1
ATOM 1361 N N . GLU A 1 172 ? 58.436 73.441 52.917 1.00 17.91 171 GLU A N 1
ATOM 1362 C CA . GLU A 1 172 ? 58.909 74.809 53.112 1.00 22.60 171 GLU A CA 1
ATOM 1363 C C . GLU A 1 172 ? 57.734 75.757 53.297 1.00 24.63 171 GLU A C 1
ATOM 1364 O O . GLU A 1 172 ? 57.812 76.719 54.058 1.00 18.29 171 GLU A O 1
ATOM 1370 N N . GLN A 1 173 ? 56.633 75.464 52.617 1.00 20.63 172 GLN A N 1
ATOM 1371 C CA . GLN A 1 173 ? 55.419 76.246 52.789 1.00 18.62 172 GLN A CA 1
ATOM 1372 C C . GLN A 1 173 ? 54.876 76.080 54.203 1.00 18.15 172 GLN A C 1
ATOM 1373 O O . GLN A 1 173 ? 54.463 77.055 54.827 1.00 18.12 172 GLN A O 1
ATOM 1379 N N . ALA A 1 174 ? 54.857 74.847 54.700 1.00 16.03 173 ALA A N 1
ATOM 1380 C CA . ALA A 1 174 ? 54.448 74.599 56.082 1.00 18.07 173 ALA A CA 1
ATOM 1381 C C . ALA A 1 174 ? 55.271 75.461 57.040 1.00 17.15 173 ALA A C 1
ATOM 1382 O O . ALA A 1 174 ? 54.729 76.139 57.902 1.00 17.89 173 ALA A O 1
ATOM 1384 N N . LEU A 1 175 ? 56.585 75.432 56.874 1.00 18.41 174 LEU A N 1
ATOM 1385 C CA . LEU A 1 175 ? 57.473 76.187 57.749 1.00 20.87 174 LEU A CA 1
ATOM 1386 C C . LEU A 1 175 ? 57.295 77.698 57.628 1.00 19.92 174 LEU A C 1
ATOM 1387 O O . LEU A 1 175 ? 57.412 78.417 58.626 1.00 21.25 174 LEU A O 1
ATOM 1392 N N . ARG A 1 176 ? 57.052 78.190 56.415 1.00 19.72 175 ARG A N 1
ATOM 1393 C CA . ARG A 1 176 ? 56.803 79.623 56.245 1.00 20.98 175 ARG A CA 1
ATOM 1394 C C . ARG A 1 176 ? 55.530 80.057 56.964 1.00 24.34 175 ARG A C 1
ATOM 1395 O O . ARG A 1 176 ? 55.486 81.124 57.579 1.00 26.32 175 ARG A O 1
ATOM 1403 N N . GLN A 1 177 ? 54.492 79.228 56.901 1.00 19.96 176 GLN A N 1
ATOM 1404 C CA . GLN A 1 177 ? 53.248 79.594 57.557 1.00 20.33 176 GLN A CA 1
ATOM 1405 C C . GLN A 1 177 ? 53.418 79.656 59.074 1.00 21.36 176 GLN A C 1
ATOM 1406 O O . GLN A 1 177 ? 52.881 80.552 59.721 1.00 22.68 176 GLN A O 1
ATOM 1412 N N . LEU A 1 178 ? 54.205 78.740 59.631 1.00 21.06 177 LEU A N 1
ATOM 1413 C CA . LEU A 1 178 ? 54.560 78.820 61.046 1.00 23.39 177 LEU A CA 1
ATOM 1414 C C . LEU A 1 178 ? 55.321 80.120 61.362 1.00 28.41 177 LEU A C 1
ATOM 1415 O O . LEU A 1 178 ? 55.003 80.826 62.331 1.00 32.67 177 LEU A O 1
ATOM 1420 N N . ASP A 1 179 ? 56.311 80.445 60.532 1.00 27.97 178 ASP A N 1
ATOM 1421 C CA . ASP A 1 179 ? 57.108 81.664 60.726 1.00 28.61 178 ASP A CA 1
ATOM 1422 C C . ASP A 1 179 ? 56.223 82.897 60.688 1.00 28.04 178 ASP A C 1
ATOM 1423 O O . ASP A 1 179 ? 56.459 83.868 61.395 1.00 29.83 178 ASP A O 1
ATOM 1428 N N . GLU A 1 180 ? 55.198 82.854 59.845 1.00 26.32 179 GLU A N 1
ATOM 1429 C CA . GLU A 1 180 ? 54.276 83.971 59.712 1.00 40.58 179 GLU A CA 1
ATOM 1430 C C . GLU A 1 180 ? 53.325 84.059 60.903 1.00 35.10 179 GLU A C 1
ATOM 1431 O O . GLU A 1 180 ? 52.513 84.967 60.985 1.00 34.23 179 GLU A O 1
ATOM 1437 N N . GLY A 1 181 ? 53.419 83.103 61.817 1.00 31.69 180 GLY A N 1
ATOM 1438 C CA . GLY A 1 181 ? 52.681 83.193 63.060 1.00 35.11 180 GLY A CA 1
ATOM 1439 C C . GLY A 1 181 ? 51.446 82.317 63.123 1.00 32.69 180 GLY A C 1
ATOM 1440 O O . GLY A 1 181 ? 50.581 82.532 63.967 1.00 34.17 180 GLY A O 1
ATOM 1441 N N . GLU A 1 182 ? 51.351 81.330 62.242 1.00 29.62 181 GLU A N 1
ATOM 1442 C CA . GLU A 1 182 ? 50.209 80.422 62.288 1.00 30.70 181 GLU A CA 1
ATOM 1443 C C . GLU A 1 182 ? 50.313 79.528 63.508 1.00 27.92 181 GLU A C 1
ATOM 1444 O O . GLU A 1 182 ? 51.362 78.933 63.753 1.00 29.25 181 GLU A O 1
ATOM 1450 N N . ILE A 1 183 ? 49.235 79.429 64.277 1.00 28.79 182 ILE A N 1
ATOM 1451 C CA . ILE A 1 183 ? 49.219 78.499 65.399 1.00 32.18 182 ILE A CA 1
ATOM 1452 C C . ILE A 1 183 ? 48.847 77.121 64.894 1.00 30.86 182 ILE A C 1
ATOM 1453 O O . ILE A 1 183 ? 47.874 76.962 64.159 1.00 33.08 182 ILE A O 1
ATOM 1458 N N . SER A 1 184 ? 49.629 76.124 65.288 1.00 28.42 183 SER A N 1
ATOM 1459 C CA . SER A 1 184 ? 49.518 74.802 64.701 1.00 26.04 183 SER A CA 1
ATOM 1460 C C . SER A 1 184 ? 50.113 73.775 65.637 1.00 31.52 183 SER A C 1
ATOM 1461 O O . SER A 1 184 ? 50.941 74.101 66.481 1.00 33.49 183 SER A O 1
ATOM 1464 N N . THR A 1 185 ? 49.697 72.530 65.474 1.00 34.75 184 THR A N 1
ATOM 1465 C CA . THR A 1 185 ? 50.179 71.464 66.330 1.00 40.85 184 THR A CA 1
ATOM 1466 C C . THR A 1 185 ? 51.219 70.599 65.634 1.00 37.51 184 THR A C 1
ATOM 1467 O O . THR A 1 185 ? 51.652 69.600 66.201 1.00 45.00 184 THR A O 1
ATOM 1471 N N . ILE A 1 186 ? 51.615 70.953 64.411 1.00 32.47 185 ILE A N 1
ATOM 1472 C CA . ILE A 1 186 ? 52.563 70.095 63.701 1.00 26.97 185 ILE A CA 1
ATOM 1473 C C . ILE A 1 186 ? 53.915 70.049 64.401 1.00 31.12 185 ILE A C 1
ATOM 1474 O O . ILE A 1 186 ? 54.350 71.016 65.027 1.00 35.41 185 ILE A O 1
ATOM 1479 N N . ASP A 1 187 ? 54.547 68.888 64.315 1.00 33.68 186 ASP A N 1
ATOM 1480 C CA . ASP A 1 187 ? 55.834 68.650 64.935 1.00 28.83 186 ASP A CA 1
ATOM 1481 C C . ASP A 1 187 ? 56.874 69.179 63.962 1.00 30.77 186 ASP A C 1
ATOM 1482 O O . ASP A 1 187 ? 57.175 68.539 62.948 1.00 26.98 186 ASP A O 1
ATOM 1487 N N . LYS A 1 188 ? 57.380 70.375 64.247 1.00 29.23 187 LYS A N 1
ATOM 1488 C CA . LYS A 1 188 ? 58.316 71.038 63.346 1.00 29.10 187 LYS A CA 1
ATOM 1489 C C . LYS A 1 188 ? 59.592 70.206 63.137 1.00 36.06 187 LYS A C 1
ATOM 1490 O O . LYS A 1 188 ? 60.234 70.273 62.082 1.00 32.85 187 LYS A O 1
ATOM 1496 N N . VAL A 1 189 ? 59.948 69.407 64.135 1.00 34.43 188 VAL A N 1
ATOM 1497 C CA . VAL A 1 189 ? 61.089 68.511 63.995 1.00 34.86 188 VAL A CA 1
ATOM 1498 C C . VAL A 1 189 ? 60.835 67.534 62.842 1.00 35.39 188 VAL A C 1
ATOM 1499 O O . VAL A 1 189 ? 61.682 67.358 61.962 1.00 28.80 188 VAL A O 1
ATOM 1503 N N . SER A 1 190 ? 59.650 66.932 62.838 1.00 28.17 189 SER A N 1
ATOM 1504 C CA . SER A 1 190 ? 59.259 66.004 61.782 1.00 28.88 189 SER A CA 1
ATOM 1505 C C . SER A 1 190 ? 59.234 66.670 60.408 1.00 24.39 189 SER A C 1
ATOM 1506 O O . SER A 1 190 ? 59.646 66.073 59.416 1.00 23.75 189 SER A O 1
ATOM 1509 N N . VAL A 1 191 ? 58.761 67.911 60.351 1.00 25.86 190 VAL A N 1
ATOM 1510 C CA . VAL A 1 191 ? 58.793 68.659 59.103 1.00 25.50 190 VAL A CA 1
ATOM 1511 C C . VAL A 1 191 ? 60.228 68.780 58.578 1.00 24.55 190 VAL A C 1
ATOM 1512 O O . VAL A 1 191 ? 60.494 68.529 57.400 1.00 21.35 190 VAL A O 1
ATOM 1516 N N . LEU A 1 192 ? 61.148 69.164 59.455 1.00 22.46 191 LEU A N 1
ATOM 1517 C CA . LEU A 1 192 ? 62.562 69.275 59.087 1.00 22.56 191 LEU A CA 1
ATOM 1518 C C . LEU A 1 192 ? 63.186 67.924 58.720 1.00 20.75 191 LEU A C 1
ATOM 1519 O O . LEU A 1 192 ? 64.074 67.841 57.872 1.00 20.37 191 LEU A O 1
ATOM 1524 N N . ASP A 1 193 ? 62.723 66.875 59.385 1.00 20.16 192 ASP A N 1
ATOM 1525 C CA . ASP A 1 193 ? 63.178 65.508 59.139 1.00 23.81 192 ASP A CA 1
ATOM 1526 C C . ASP A 1 193 ? 62.895 65.115 57.677 1.00 25.01 192 ASP A C 1
ATOM 1527 O O . ASP A 1 193 ? 63.804 64.722 56.942 1.00 21.17 192 ASP A O 1
ATOM 1532 N N . TYR A 1 194 ? 61.645 65.246 57.247 1.00 20.16 193 TYR A N 1
ATOM 1533 C CA . TYR A 1 194 ? 61.285 64.995 55.840 1.00 18.83 193 TYR A CA 1
ATOM 1534 C C . TYR A 1 194 ? 61.937 65.977 54.875 1.00 21.05 193 TYR A C 1
ATOM 1535 O O . TYR A 1 194 ? 62.389 65.590 53.781 1.00 21.24 193 TYR A O 1
ATOM 1544 N N . LEU A 1 195 ? 61.941 67.253 55.248 1.00 17.88 194 LEU A N 1
ATOM 1545 C CA . LEU A 1 195 ? 62.496 68.290 54.380 1.00 19.51 194 LEU A CA 1
ATOM 1546 C C . LEU A 1 195 ? 63.993 68.119 54.115 1.00 23.49 194 LEU A C 1
ATOM 1547 O O . LEU A 1 195 ? 64.441 68.256 52.977 1.00 21.28 194 LEU A O 1
ATOM 1552 N N . SER A 1 196 ? 64.763 67.826 55.159 1.00 18.94 195 SER A N 1
ATOM 1553 C CA . SER A 1 196 ? 66.201 67.626 54.994 1.00 25.18 195 SER A CA 1
ATOM 1554 C C . SER A 1 196 ? 66.484 66.415 54.097 1.00 20.88 195 SER A C 1
ATOM 1555 O O . SER A 1 196 ? 67.372 66.466 53.262 1.00 24.10 195 SER A O 1
ATOM 1558 N N . TYR A 1 197 ? 65.708 65.345 54.243 1.00 23.46 196 TYR A N 1
ATOM 1559 C CA . TYR A 1 197 ? 65.908 64.192 53.387 1.00 19.98 196 TYR A CA 1
ATOM 1560 C C . TYR A 1 197 ? 65.550 64.507 51.928 1.00 20.37 196 TYR A C 1
ATOM 1561 O O . TYR A 1 197 ? 66.266 64.097 51.012 1.00 20.89 196 TYR A O 1
ATOM 1570 N N . ALA A 1 198 ? 64.461 65.241 51.705 1.00 18.95 197 ALA A N 1
ATOM 1571 C CA . ALA A 1 198 ? 64.049 65.548 50.331 1.00 22.92 197 ALA A CA 1
ATOM 1572 C C . ALA A 1 198 ? 65.096 66.395 49.630 1.00 24.71 197 ALA A C 1
ATOM 1573 O O . ALA A 1 198 ? 65.348 66.235 48.435 1.00 22.75 197 ALA A O 1
ATOM 1575 N N . VAL A 1 199 ? 65.694 67.309 50.384 1.00 20.40 198 VAL A N 1
ATOM 1576 C CA . VAL A 1 199 ? 66.715 68.190 49.852 1.00 24.63 198 VAL A CA 1
ATOM 1577 C C . VAL A 1 199 ? 67.971 67.377 49.580 1.00 27.16 198 VAL A C 1
ATOM 1578 O O . VAL A 1 199 ? 68.597 67.527 48.536 1.00 26.55 198 VAL A O 1
ATOM 1582 N N . TYR A 1 200 ? 68.332 66.513 50.527 1.00 24.32 199 TYR A N 1
ATOM 1583 C CA . TYR A 1 200 ? 69.459 65.607 50.335 1.00 24.26 199 TYR A CA 1
ATOM 1584 C C . TYR A 1 200 ? 69.292 64.786 49.057 1.00 26.17 199 TYR A C 1
ATOM 1585 O O . TYR A 1 200 ? 70.215 64.695 48.246 1.00 30.61 199 TYR A O 1
ATOM 1594 N N . GLN A 1 201 ? 68.115 64.200 48.877 1.00 25.80 200 GLN A N 1
ATOM 1595 C CA . GLN A 1 201 ? 67.831 63.393 47.692 1.00 27.54 200 GLN A CA 1
ATOM 1596 C C . GLN A 1 201 ? 68.055 64.113 46.369 1.00 30.62 200 GLN A C 1
ATOM 1597 O O . GLN A 1 201 ? 68.432 63.488 45.385 1.00 41.92 200 GLN A O 1
ATOM 1603 N N . GLN A 1 202 ? 67.807 65.415 46.334 1.00 31.47 201 GLN A N 1
ATOM 1604 C CA . GLN A 1 202 ? 68.000 66.170 45.099 1.00 35.13 201 GLN A CA 1
ATOM 1605 C C . GLN A 1 202 ? 69.435 66.670 44.971 1.00 37.04 201 GLN A C 1
ATOM 1606 O O . GLN A 1 202 ? 69.778 67.371 44.014 1.00 38.11 201 GLN A O 1
ATOM 1612 N N . GLY A 1 203 ? 70.265 66.322 45.951 1.00 32.93 202 GLY A N 1
ATOM 1613 C CA . GLY A 1 203 ? 71.700 66.529 45.840 1.00 34.59 202 GLY A CA 1
ATOM 1614 C C . GLY A 1 203 ? 72.295 67.778 46.459 1.00 35.63 202 GLY A C 1
ATOM 1615 O O . GLY A 1 203 ? 73.508 67.976 46.374 1.00 45.82 202 GLY A O 1
ATOM 1616 N N . ASP A 1 204 ? 71.482 68.629 47.078 1.00 33.83 203 ASP A N 1
ATOM 1617 C CA . ASP A 1 204 ? 72.038 69.833 47.698 1.00 40.06 203 ASP A CA 1
ATOM 1618 C C . ASP A 1 204 ? 72.515 69.519 49.106 1.00 34.13 203 ASP A C 1
ATOM 1619 O O . ASP A 1 204 ? 71.764 69.663 50.062 1.00 33.12 203 ASP A O 1
ATOM 1624 N N . LEU A 1 205 ? 73.774 69.116 49.229 1.00 35.31 204 LEU A N 1
ATOM 1625 C CA . LEU A 1 205 ? 74.305 68.719 50.522 1.00 40.71 204 LEU A CA 1
ATOM 1626 C C . LEU A 1 205 ? 74.403 69.890 51.495 1.00 40.57 204 LEU A C 1
ATOM 1627 O O . LEU A 1 205 ? 74.129 69.729 52.687 1.00 46.79 204 LEU A O 1
ATOM 1632 N N . ASP A 1 206 ? 74.782 71.062 50.988 1.00 39.36 205 ASP A N 1
ATOM 1633 C CA . ASP A 1 206 ? 74.974 72.240 51.833 1.00 38.64 205 ASP A CA 1
ATOM 1634 C C . ASP A 1 206 ? 73.687 72.549 52.588 1.00 37.13 205 ASP A C 1
ATOM 1635 O O . ASP A 1 206 ? 73.683 72.692 53.813 1.00 36.95 205 ASP A O 1
ATOM 1640 N N . LYS A 1 207 ? 72.598 72.646 51.837 1.00 33.58 206 LYS A N 1
ATOM 1641 C CA . LYS A 1 207 ? 71.282 72.933 52.394 1.00 28.63 206 LYS A CA 1
ATOM 1642 C C . LYS A 1 207 ? 70.782 71.822 53.338 1.00 34.15 206 LYS A C 1
ATOM 1643 O O . LYS A 1 207 ? 70.235 72.099 54.411 1.00 30.52 206 LYS A O 1
ATOM 1649 N N . ALA A 1 208 ? 70.978 70.566 52.952 1.00 28.02 207 ALA A N 1
ATOM 1650 C CA . ALA A 1 208 ? 70.592 69.466 53.827 1.00 31.32 207 ALA A CA 1
ATOM 1651 C C . ALA A 1 208 ? 71.324 69.564 55.174 1.00 26.82 207 ALA A C 1
ATOM 1652 O O . ALA A 1 208 ? 70.720 69.369 56.229 1.00 27.18 207 ALA A O 1
ATOM 1654 N N . LEU A 1 209 ? 72.613 69.894 55.129 1.00 28.85 208 LEU A N 1
ATOM 1655 C CA . LEU A 1 209 ? 73.405 70.075 56.345 1.00 31.84 208 LEU A CA 1
ATOM 1656 C C . LEU A 1 209 ? 72.834 71.186 57.218 1.00 32.38 208 LEU A C 1
ATOM 1657 O O . LEU A 1 209 ? 72.670 71.025 58.433 1.00 33.72 208 LEU A O 1
ATOM 1662 N N . LEU A 1 210 ? 72.525 72.309 56.585 1.00 31.27 209 LEU A N 1
ATOM 1663 C CA . LEU A 1 210 ? 71.896 73.437 57.257 1.00 33.61 209 LEU A CA 1
ATOM 1664 C C . LEU A 1 210 ? 70.616 73.030 57.995 1.00 30.14 209 LEU A C 1
ATOM 1665 O O . LEU A 1 210 ? 70.455 73.310 59.180 1.00 30.81 209 LEU A O 1
ATOM 1670 N N . LEU A 1 211 ? 69.712 72.352 57.287 1.00 26.83 210 LEU A N 1
ATOM 1671 C CA . LEU A 1 211 ? 68.437 71.952 57.855 1.00 27.14 210 LEU A CA 1
ATOM 1672 C C . LEU A 1 211 ? 68.616 70.948 58.992 1.00 28.96 210 LEU A C 1
ATOM 1673 O O . LEU A 1 211 ? 67.873 70.974 59.968 1.00 30.72 210 LEU A O 1
ATOM 1678 N N . THR A 1 212 ? 69.597 70.062 58.847 1.00 31.94 211 THR A N 1
ATOM 1679 C CA . THR A 1 212 ? 69.942 69.096 59.889 1.00 34.94 211 THR A CA 1
ATOM 1680 C C . THR A 1 212 ? 70.365 69.808 61.174 1.00 33.26 211 THR A C 1
ATOM 1681 O O . THR A 1 212 ? 69.943 69.438 62.275 1.00 35.52 211 THR A O 1
ATOM 1685 N N . LYS A 1 213 ? 71.188 70.842 61.032 1.00 30.60 212 LYS A N 1
ATOM 1686 C CA . LYS A 1 213 ? 71.578 71.650 62.186 1.00 36.21 212 LYS A CA 1
ATOM 1687 C C . LYS A 1 213 ? 70.384 72.360 62.822 1.00 35.25 212 LYS A C 1
ATOM 1688 O O . LYS A 1 213 ? 70.286 72.435 64.049 1.00 37.91 212 LYS A O 1
ATOM 1694 N N . LYS A 1 214 ? 69.468 72.867 61.996 1.00 33.98 213 LYS A N 1
ATOM 1695 C CA . LYS A 1 214 ? 68.243 73.466 62.519 1.00 31.95 213 LYS A CA 1
ATOM 1696 C C . LYS A 1 214 ? 67.444 72.460 63.342 1.00 37.47 213 LYS A C 1
ATOM 1697 O O . LYS A 1 214 ? 66.914 72.787 64.402 1.00 40.25 213 LYS A O 1
ATOM 1703 N N . LEU A 1 215 ? 67.336 71.239 62.831 1.00 30.20 214 LEU A N 1
ATOM 1704 C CA . LEU A 1 215 ? 66.558 70.207 63.499 1.00 31.21 214 LEU A CA 1
ATOM 1705 C C . LEU A 1 215 ? 67.171 69.904 64.869 1.00 32.27 214 LEU A C 1
ATOM 1706 O O . LEU A 1 215 ? 66.465 69.830 65.871 1.00 43.84 214 LEU A O 1
ATOM 1711 N N . LEU A 1 216 ? 68.484 69.725 64.898 1.00 33.11 215 LEU A N 1
ATOM 1712 C CA . LEU A 1 216 ? 69.199 69.379 66.128 1.00 33.60 215 LEU A CA 1
ATOM 1713 C C . LEU A 1 216 ? 69.117 70.450 67.212 1.00 48.50 215 LEU A C 1
ATOM 1714 O O . LEU A 1 216 ? 69.300 70.159 68.399 1.00 45.93 215 LEU A O 1
ATOM 1719 N N . GLU A 1 217 ? 68.849 71.687 66.808 1.00 47.97 216 GLU A N 1
ATOM 1720 C CA . GLU A 1 217 ? 68.603 72.752 67.770 1.00 55.18 216 GLU A CA 1
ATOM 1721 C C . GLU A 1 217 ? 67.326 72.452 68.541 1.00 57.43 216 GLU A C 1
ATOM 1722 O O . GLU A 1 217 ? 67.238 72.711 69.743 1.00 59.50 216 GLU A O 1
ATOM 1728 N N . LEU A 1 218 ? 66.338 71.905 67.839 1.00 34.47 217 LEU A N 1
ATOM 1729 C CA . LEU A 1 218 ? 65.023 71.662 68.421 1.00 43.86 217 LEU A CA 1
ATOM 1730 C C . LEU A 1 218 ? 64.953 70.324 69.139 1.00 49.33 217 LEU A C 1
ATOM 1731 O O . LEU A 1 218 ? 64.200 70.162 70.099 1.00 60.26 217 LEU A O 1
ATOM 1736 N N . ASP A 1 219 ? 65.734 69.365 68.657 1.00 47.43 218 ASP A N 1
ATOM 1737 C CA . ASP A 1 219 ? 65.762 68.027 69.229 1.00 38.66 218 ASP A CA 1
ATOM 1738 C C . ASP A 1 219 ? 67.194 67.513 69.159 1.00 43.20 218 ASP A C 1
ATOM 1739 O O . ASP A 1 219 ? 67.588 66.883 68.175 1.00 41.34 218 ASP A O 1
ATOM 1744 N N . PRO A 1 220 ? 67.989 67.805 70.199 1.00 43.60 219 PRO A N 1
ATOM 1745 C CA . PRO A 1 220 ? 69.412 67.452 70.222 1.00 45.53 219 PRO A CA 1
ATOM 1746 C C . PRO A 1 220 ? 69.630 65.942 70.197 1.00 48.45 219 PRO A C 1
ATOM 1747 O O . PRO A 1 220 ? 70.696 65.486 69.782 1.00 45.20 219 PRO A O 1
ATOM 1751 N N . GLU A 1 221 ? 68.620 65.183 70.613 1.00 52.62 220 GLU A N 1
ATOM 1752 C CA . GLU A 1 221 ? 68.743 63.732 70.715 1.00 55.86 220 GLU A CA 1
ATOM 1753 C C . GLU A 1 221 ? 68.176 62.995 69.509 1.00 47.55 220 GLU A C 1
ATOM 1754 O O . GLU A 1 221 ? 68.141 61.766 69.492 1.00 48.41 220 GLU A O 1
ATOM 1760 N N . HIS A 1 222 ? 67.728 63.744 68.507 1.00 47.98 221 HIS A N 1
ATOM 1761 C CA . HIS A 1 222 ? 67.132 63.147 67.311 1.00 41.57 221 HIS A CA 1
ATOM 1762 C C . HIS A 1 222 ? 68.127 62.212 66.624 1.00 41.58 221 HIS A C 1
ATOM 1763 O O . HIS A 1 222 ? 69.114 62.670 66.036 1.00 39.49 221 HIS A O 1
ATOM 1770 N N . GLN A 1 223 ? 67.864 60.908 66.722 1.00 38.98 222 GLN A N 1
ATOM 1771 C CA . GLN A 1 223 ? 68.804 59.875 66.279 1.00 40.98 222 GLN A CA 1
ATOM 1772 C C . GLN A 1 223 ? 69.172 60.000 64.809 1.00 29.64 222 GLN A C 1
ATOM 1773 O O . GLN A 1 223 ? 70.347 59.974 64.438 1.00 30.30 222 GLN A O 1
ATOM 1779 N N . ARG A 1 224 ? 68.159 60.107 63.967 1.00 32.90 223 ARG A N 1
ATOM 1780 C CA . ARG A 1 224 ? 68.394 60.166 62.533 1.00 26.66 223 ARG A CA 1
ATOM 1781 C C . ARG A 1 224 ? 69.190 61.412 62.142 1.00 25.89 223 ARG A C 1
ATOM 1782 O O . ARG A 1 224 ? 70.120 61.336 61.331 1.00 30.37 223 ARG A O 1
ATOM 1790 N N . ALA A 1 225 ? 68.837 62.554 62.728 1.00 28.41 224 ALA A N 1
ATOM 1791 C CA . ALA A 1 225 ? 69.520 63.810 62.417 1.00 26.70 224 ALA A CA 1
ATOM 1792 C C . ALA A 1 225 ? 70.966 63.820 62.910 1.00 36.55 224 ALA A C 1
ATOM 1793 O O . ALA A 1 225 ? 71.852 64.343 62.228 1.00 30.22 224 ALA A O 1
ATOM 1795 N N . ASN A 1 226 ? 71.200 63.271 64.101 1.00 37.30 225 ASN A N 1
ATOM 1796 C CA . ASN A 1 226 ? 72.560 63.184 64.632 1.00 34.54 225 ASN A CA 1
ATOM 1797 C C . ASN A 1 226 ? 73.454 62.344 63.738 1.00 37.26 225 ASN A C 1
ATOM 1798 O O . ASN A 1 226 ? 74.612 62.691 63.494 1.00 35.88 225 ASN A O 1
ATOM 1803 N N . GLY A 1 227 ? 72.911 61.237 63.247 1.00 32.32 226 GLY A N 1
ATOM 1804 C CA . GLY A 1 227 ? 73.627 60.395 62.309 1.00 36.21 226 GLY A CA 1
ATOM 1805 C C . GLY A 1 227 ? 73.861 61.111 60.990 1.00 29.84 226 GLY A C 1
ATOM 1806 O O . GLY A 1 227 ? 74.925 60.969 60.379 1.00 30.87 226 GLY A O 1
ATOM 1807 N N . ASN A 1 228 ? 72.874 61.888 60.548 1.00 27.98 227 ASN A N 1
ATOM 1808 C CA . ASN A 1 228 ? 73.026 62.638 59.306 1.00 27.25 227 ASN A CA 1
ATOM 1809 C C . ASN A 1 228 ? 74.129 63.690 59.401 1.00 30.04 227 ASN A C 1
ATOM 1810 O O . ASN A 1 228 ? 74.864 63.916 58.445 1.00 30.66 227 ASN A O 1
ATOM 1815 N N . LEU A 1 229 ? 74.246 64.324 60.562 1.00 32.69 228 LEU A N 1
ATOM 1816 C CA . LEU A 1 229 ? 75.279 65.330 60.771 1.00 35.39 228 LEU A CA 1
ATOM 1817 C C . LEU A 1 229 ? 76.666 64.705 60.711 1.00 37.56 228 LEU A C 1
ATOM 1818 O O . LEU A 1 229 ? 77.564 65.243 60.066 1.00 39.35 228 LEU A O 1
ATOM 1823 N N . LYS A 1 230 ? 76.845 63.570 61.384 1.00 37.80 229 LYS A N 1
ATOM 1824 C CA . LYS A 1 230 ? 78.125 62.873 61.331 1.00 39.96 229 LYS A CA 1
ATOM 1825 C C . LYS A 1 230 ? 78.437 62.476 59.887 1.00 38.45 229 LYS A C 1
ATOM 1826 O O . LYS A 1 230 ? 79.555 62.680 59.414 1.00 42.11 229 LYS A O 1
ATOM 1832 N N . TYR A 1 231 ? 77.441 61.954 59.180 1.00 35.03 230 TYR A N 1
ATOM 1833 C CA . TYR A 1 231 ? 77.589 61.667 57.754 1.00 33.72 230 TYR A CA 1
ATOM 1834 C C . TYR A 1 231 ? 78.026 62.886 56.940 1.00 41.61 230 TYR A C 1
ATOM 1835 O O . TYR A 1 231 ? 78.990 62.804 56.192 1.00 46.65 230 TYR A O 1
ATOM 1844 N N . PHE A 1 232 ? 77.317 64.004 57.075 1.00 44.04 231 PHE A N 1
ATOM 1845 C CA . PHE A 1 232 ? 77.670 65.213 56.330 1.00 46.09 231 PHE A CA 1
ATOM 1846 C C . PHE A 1 232 ? 79.057 65.710 56.720 1.00 58.76 231 PHE A C 1
ATOM 1847 O O . PHE A 1 232 ? 79.870 66.024 55.856 1.00 65.59 231 PHE A O 1
ATOM 1855 N N . GLU A 1 233 ? 79.333 65.754 58.021 1.00 60.51 232 GLU A N 1
ATOM 1856 C CA . GLU A 1 233 ? 80.633 66.204 58.508 1.00 66.04 232 GLU A CA 1
ATOM 1857 C C . GLU A 1 233 ? 81.773 65.316 58.016 1.00 68.63 232 GLU A C 1
ATOM 1858 O O . GLU A 1 233 ? 82.855 65.806 57.709 1.00 77.62 232 GLU A O 1
ATOM 1864 N N . TYR A 1 234 ? 81.531 64.013 57.929 1.00 62.77 233 TYR A N 1
ATOM 1865 C CA . TYR A 1 234 ? 82.514 63.116 57.335 1.00 66.24 233 TYR A CA 1
ATOM 1866 C C . TYR A 1 234 ? 82.777 63.477 55.877 1.00 67.23 233 TYR A C 1
ATOM 1867 O O . TYR A 1 234 ? 83.910 63.783 55.516 1.00 72.71 233 TYR A O 1
ATOM 1876 N N . ILE A 1 235 ? 81.739 63.443 55.042 1.00 57.44 234 ILE A N 1
ATOM 1877 C CA . ILE A 1 235 ? 81.928 63.705 53.614 1.00 63.66 234 ILE A CA 1
ATOM 1878 C C . ILE A 1 235 ? 82.281 65.161 53.303 1.00 69.09 234 ILE A C 1
ATOM 1879 O O . ILE A 1 235 ? 83.326 65.428 52.713 1.00 74.34 234 ILE A O 1
ATOM 1884 N N . MET A 1 236 ? 81.421 66.091 53.710 1.00 70.84 235 MET A N 1
ATOM 1885 C CA . MET A 1 236 ? 81.592 67.504 53.374 1.00 74.64 235 MET A CA 1
ATOM 1886 C C . MET A 1 236 ? 82.911 68.055 53.885 1.00 76.99 235 MET A C 1
ATOM 1887 O O . MET A 1 236 ? 83.493 68.948 53.273 1.00 85.56 235 MET A O 1
ATOM 1892 N N . ALA A 1 237 ? 83.381 67.515 55.004 1.00 74.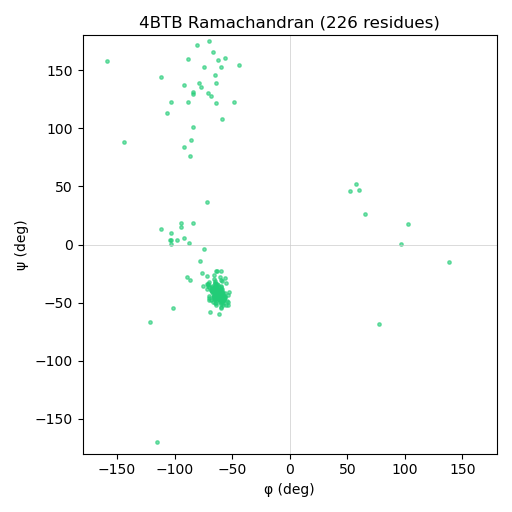76 236 ALA A N 1
ATOM 1893 C CA . ALA A 1 237 ? 84.705 67.856 55.509 1.00 80.88 236 ALA A CA 1
ATOM 1894 C C . ALA A 1 237 ? 85.682 66.711 55.267 1.00 79.55 236 ALA A C 1
ATOM 1895 O O . ALA A 1 237 ? 85.843 66.254 54.135 1.00 79.12 236 ALA A O 1
ATOM 1897 N N . PRO B 2 1 ? 84.597 53.896 59.535 1.00 88.69 0 PRO C N 1
ATOM 1898 C CA . PRO B 2 1 ? 83.874 54.535 58.435 1.00 83.49 0 PRO C CA 1
ATOM 1899 C C . PRO B 2 1 ? 82.760 55.421 58.991 1.00 73.81 0 PRO C C 1
ATOM 1900 O O . PRO B 2 1 ? 82.433 55.306 60.175 1.00 70.85 0 PRO C O 1
ATOM 1904 N N . PRO B 2 2 ? 82.182 56.299 58.154 1.00 67.29 1 PRO C N 1
ATOM 1905 C CA . PRO B 2 2 ? 81.105 57.169 58.632 1.00 55.90 1 PRO C CA 1
ATOM 1906 C C . PRO B 2 2 ? 79.854 56.350 58.883 1.00 48.26 1 PRO C C 1
ATOM 1907 O O . PRO B 2 2 ? 79.855 55.156 58.587 1.00 46.19 1 PRO C O 1
ATOM 1911 N N . PRO B 2 3 ? 78.793 56.976 59.417 1.00 41.74 2 PRO C N 1
ATOM 1912 C CA . PRO B 2 3 ? 77.525 56.246 59.445 1.00 38.06 2 PRO C CA 1
ATOM 1913 C C . PRO B 2 3 ? 77.020 56.038 58.029 1.00 38.67 2 PRO C C 1
ATOM 1914 O O . PRO B 2 3 ? 77.532 56.670 57.104 1.00 37.15 2 PRO C O 1
ATOM 1918 N N . PRO B 2 4 ? 76.033 55.147 57.857 1.00 35.25 3 PRO C N 1
ATOM 1919 C CA . PRO B 2 4 ? 75.349 55.041 56.564 1.00 33.91 3 PRO C CA 1
ATOM 1920 C C . PRO B 2 4 ? 74.700 56.371 56.201 1.00 31.53 3 PRO C C 1
ATOM 1921 O O . PRO B 2 4 ? 74.343 57.129 57.097 1.00 28.95 3 PRO C O 1
ATOM 1925 N N . PRO B 2 5 ? 74.532 56.648 54.898 1.00 31.83 4 PRO C N 1
ATOM 1926 C CA . PRO B 2 5 ? 73.886 57.880 54.428 1.00 28.24 4 PRO C CA 1
ATOM 1927 C C . PRO B 2 5 ? 72.482 58.078 55.004 1.00 27.03 4 PRO C C 1
ATOM 1928 O O . PRO B 2 5 ? 71.885 57.107 55.473 1.00 27.68 4 PRO C O 1
ATOM 1932 N N . PRO B 2 6 ? 71.968 59.324 54.979 1.00 26.95 5 PRO C N 1
ATOM 1933 C CA . PRO B 2 6 ? 70.621 59.628 55.477 1.00 24.21 5 PRO C CA 1
ATOM 1934 C C . PRO B 2 6 ? 69.573 58.671 54.940 1.00 23.40 5 PRO C C 1
ATOM 1935 O O . PRO B 2 6 ? 69.444 58.519 53.729 1.00 26.33 5 PRO C O 1
ATOM 1939 N N . PRO B 2 7 ? 68.852 57.995 55.842 1.00 24.67 6 PRO C N 1
ATOM 1940 C CA . PRO B 2 7 ? 67.808 57.086 55.381 1.00 21.18 6 PRO C CA 1
ATOM 1941 C C . PRO B 2 7 ? 66.491 57.842 55.215 1.00 19.90 6 PRO C C 1
ATOM 1942 O O . PRO B 2 7 ? 66.304 58.915 55.794 1.00 17.70 6 PRO C O 1
ATOM 1946 N N . PRO B 2 8 ? 65.572 57.275 54.430 1.00 22.17 7 PRO C N 1
ATOM 1947 C CA . PRO B 2 8 ? 64.245 57.865 54.290 1.00 17.29 7 PRO C CA 1
ATOM 1948 C C . PRO B 2 8 ? 63.479 57.742 55.600 1.00 25.51 7 PRO C C 1
ATOM 1949 O O . PRO B 2 8 ? 63.414 56.646 56.163 1.00 25.07 7 PRO C O 1
ATOM 1953 N N . PRO B 2 9 ? 62.928 58.860 56.104 1.00 20.67 8 PRO C N 1
ATOM 1954 C CA . PRO B 2 9 ? 62.126 58.791 57.328 1.00 33.14 8 PRO C CA 1
ATOM 1955 C C . PRO B 2 9 ? 60.893 57.932 57.089 1.00 38.85 8 PRO C C 1
ATOM 1956 O O . PRO B 2 9 ? 60.417 57.861 55.952 1.00 35.14 8 PRO C O 1
#

InterPro domains:
  IPR005123 Oxoglutarate/iron-dependent dioxygenase domain [PS51471] (411-519)
  IPR006620 Prolyl 4-hydroxylase, alpha subunit [SM00702] (335-518)
  IPR011990 Tetratricopeptide-like helical domain superfamily [G3DSA:1.25.40.10] (124-253)
  IPR011990 Tetratricopeptide-like helical domain superfamily [SSF48452] (163-250)
  IPR013547 Prolyl 4-hydroxylase, N-terminal [PF08336] (24-155)
  IPR019734 Tetratricopeptide repeat [PS50005] (205-238)
  IPR044862 Prolyl 4-hydroxylase alpha subunit, Fe(2+) 2OG dioxygenase domain [PF13640] (415-518)
  IPR045054 Prolyl 4-hydroxylase [PTHR10869] (128-525)
  IPR059068 Prolyl 4-hydroxylase, peptide-substrate-binding domain [PF23558] (164-254)

CATH classification: 6.10.140.1460 (+1 more: 1.25.40.10)

Sequence (240 aa):
PGFFTSIGQMMTDLIHTEKDLVTSLKDYIKAEEDKLEQIKKWAEKLDRLTSTATKDPGHPVNAFKLMKRLNTEWSELENLVLKDMSDDGFISNNLTIQRQYFPNDEDQVGAAKALLRLQDTYNLDTTDTISKGNLPGVKHKSFLTAEDCFELGKVAYTEADYYHTELWMEQALRQLDEGEISTIDKVSVLDYLSYAVYQQGDLDKALLLTKKLLELDPEHQRANGNLKYFEYIMAPPPPPPPPP

Organism: Homo sapiens (NCBI:txid9606)

Secondary structure (DSSP, 8-state):
--HHHHHHHHHHHHHHHHHHHHHHHHHHHHHHHHHHHHHHHHHHHHHHHHHHHS----HHHHHHHHHIIIIIHHHHHHHHH----HHHHHHHHHHHTTS--HHHHHHHHHHHHHHHHHHT--HHHHHTT-SSSSTT-----HHHHHHHHHHHHHTT-HHHHHHHHHHHHHHHHTT------HHHHHHHHHHHHHHTT-HHHHHHHHHHHHHH-TT-HHHHHHHHHHHHHH-/--PPPPPP-

Radius of gyration: 28.26 Å; Cα contacts (8 Å, |Δi|>4): 194; chains: 2; bounding box: 66×30×81 Å

Nearest PDB structures (foldseek):
  4btb-assembly1_A  TM=1.004E+00  e=2.510E-31  Homo sapiens
  4bt8-assembly1_B  TM=9.284E-01  e=5.152E-28  Homo sapiens
  2yq8-assembly1_A  TM=9.106E-01  e=9.644E-27  Homo sapiens
  2yq8-assembly1_B  TM=9.169E-01  e=2.164E-26  Homo sapiens
  4bt8-assembly1_A  TM=9.050E-01  e=1.268E-25  Homo sapiens

Solvent-accessible surface area: 16588 Å² total; per-residue (Å²): 184,40,117,163,98,50,84,35,96,121,72,97,37,109,118,30,101,140,89,15,67,68,22,70,127,94,61,74,134,29,58,101,80,30,99,78,94,30,110,135,42,51,106,98,9,87,175,73,58,62,106,61,113,191,104,171,112,114,104,95,97,39,124,113,73,108,104,32,100,116,52,32,108,55,91,17,98,100,19,78,130,106,97,47,26,96,48,34,86,53,42,30,83,98,45,133,128,146,63,84,86,104,127,76,102,65,37,64,9,89,64,46,22,183,77,0,83,81,146,128,37,78,6,51,37,18,1,67,6,71,47,102,63,76,130,135,139,76,129,40,66,0,88,47,0,14,49,10,0,72,14,2,28,96,102,63,49,50,126,17,0,28,51,0,0,40,0,0,15,104,9,36,110,118,51,56,170,41,137,24,84,70,24,28,0,0,9,37,2,6,20,0,2,43,77,82,50,68,48,99,63,0,27,111,12,1,99,96,1,24,139,96,46,85,142,25,166,83,2,54,24,10,34,130,35,2,83,133,75,78,111,175,40,42,111,70,9,64,84,53